Protein 2Q8O (pdb70)

InterPro domains:
  IPR006052 Tumour necrosis factor domain [PF00229] (76-165)
  IPR006052 Tumour necrosis factor domain [PS50049] (40-166)
  IPR008983 Tumour necrosis factor-like domain superfamily [G3DSA:2.60.120.40] (39-173)
  IPR008983 Tumour necrosis factor-like domain superfamily [SSF49842] (51-172)
  IPR042380 Tumor necrosis factor ligand superfamily member 18 [PTHR15267] (1-173)

Organism: Mus musculus (NCBI:txid10090)

Structure (mmCIF, N/CA/C/O backbone):
data_2Q8O
#
_entry.id   2Q8O
#
_cell.length_a   52.556
_cell.length_b   70.402
_cell.leng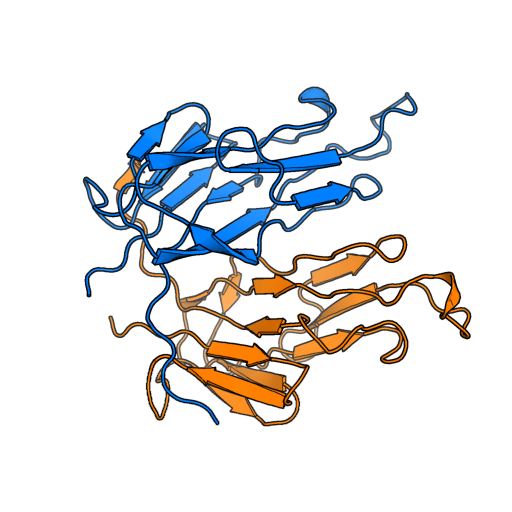th_c   71.647
_cell.angle_alpha   90.00
_cell.angle_beta   90.00
_cell.angle_gamma   90.00
#
_symmetry.space_group_name_H-M   'P 21 21 21'
#
loop_
_entity.id
_entity.type
_entity.pdbx_description
1 polymer 'GITR ligand'
2 water water
#
loop_
_atom_site.group_PDB
_atom_site.id
_atom_site.type_symbol
_atom_site.label_atom_id
_atom_site.label_alt_id
_atom_site.label_comp_id
_atom_site.label_asym_id
_atom_site.label_entity_id
_atom_site.label_seq_id
_atom_site.pdbx_PDB_ins_code
_atom_site.Cartn_x
_atom_site.Cartn_y
_atom_site.Cartn_z
_atom_site.occupancy
_atom_site.B_iso_or_equiv
_atom_site.auth_seq_id
_atom_site.auth_comp_id
_atom_site.auth_asym_id
_atom_site.auth_atom_id
_atom_site.pdbx_PDB_model_num
ATOM 1 N N . ILE A 1 12 ? 7.693 13.876 65.306 1.00 29.89 49 ILE A N 1
ATOM 2 C CA . ILE A 1 12 ? 7.090 12.820 64.425 1.00 29.42 49 ILE A CA 1
ATOM 3 C C . ILE A 1 12 ? 6.542 13.479 63.162 1.00 28.81 49 ILE A C 1
ATOM 4 O O . ILE A 1 12 ? 7.270 13.638 62.176 1.00 29.58 49 ILE A O 1
ATOM 6 N N . GLU A 1 13 ? 5.268 13.873 63.206 1.00 27.23 50 GLU A N 1
ATOM 7 C CA . GLU A 1 13 ? 4.697 14.718 62.169 1.00 25.30 50 GLU A CA 1
ATOM 8 C C . GLU A 1 13 ? 5.363 16.087 62.352 1.00 23.37 50 GLU A C 1
ATOM 9 O O . GLU A 1 13 ? 5.457 16.575 63.471 1.00 23.11 50 GLU A O 1
ATOM 11 N N . SER A 1 14 ? 5.841 16.687 61.272 1.00 21.81 51 SER A N 1
ATOM 12 C CA . SER A 1 14 ? 6.402 18.036 61.386 1.00 19.99 51 SER A CA 1
ATOM 13 C C . SER A 1 14 ? 5.249 18.995 61.663 1.00 17.62 51 SER A C 1
ATOM 14 O O . SER A 1 14 ? 4.074 18.666 61.425 1.00 17.42 51 SER A O 1
ATOM 17 N N . CYS A 1 15 ? 5.578 20.180 62.170 1.00 14.51 52 CYS A N 1
ATOM 18 C CA . CYS A 1 15 ? 4.561 21.173 62.439 1.00 13.19 52 CYS A CA 1
ATOM 19 C C . CYS A 1 15 ? 5.211 22.518 62.177 1.00 12.09 52 CYS A C 1
ATOM 20 O O . CYS A 1 15 ? 6.062 22.956 62.979 1.00 12.19 52 CYS A O 1
ATOM 23 N N A MET A 1 16 ? 4.846 23.157 61.056 0.50 12.19 53 MET A N 1
ATOM 24 N N B MET A 1 16 ? 4.854 23.151 61.058 0.50 11.52 53 MET A N 1
ATOM 25 C CA A MET A 1 16 ? 5.434 24.449 60.641 0.50 12.16 53 MET A CA 1
ATOM 26 C CA B MET A 1 16 ? 5.394 24.471 60.708 0.50 10.64 53 MET A CA 1
ATOM 27 C C A MET A 1 16 ? 4.370 25.302 59.955 0.50 11.71 53 MET A C 1
ATOM 28 C C B MET A 1 16 ? 4.303 25.286 60.038 0.50 11.03 53 MET A C 1
ATOM 29 O O A MET A 1 16 ? 3.596 24.776 59.150 0.50 11.45 53 MET A O 1
ATOM 30 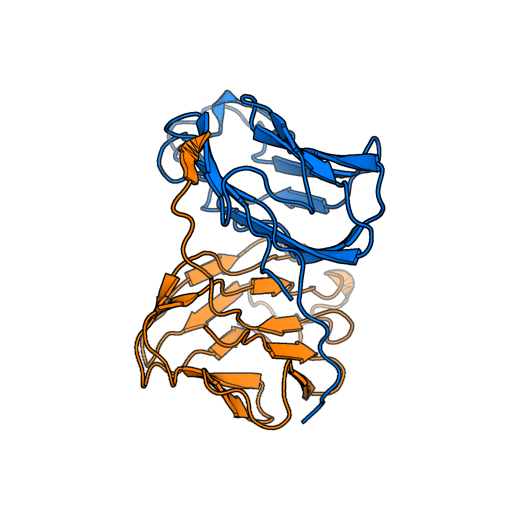O O B MET A 1 16 ? 3.456 24.727 59.332 0.50 10.66 53 MET A O 1
ATOM 39 N N . VAL A 1 17 ? 4.319 26.594 60.292 1.00 10.72 54 VAL A N 1
ATOM 40 C CA . VAL A 1 17 ? 3.342 27.516 59.708 1.00 10.49 54 VAL A CA 1
ATOM 41 C C . VAL A 1 17 ? 4.094 28.768 59.292 1.00 11.05 54 VAL A C 1
ATOM 42 O O . VAL A 1 17 ? 5.124 29.137 59.915 1.00 10.28 54 VAL A O 1
ATOM 46 N N . LYS A 1 18 ? 3.602 29.396 58.230 1.00 10.89 55 LYS A N 1
ATOM 47 C CA . LYS A 1 18 ? 4.221 30.581 57.644 1.00 11.52 55 LYS A CA 1
ATOM 48 C C . LYS A 1 18 ? 3.114 31.544 57.258 1.00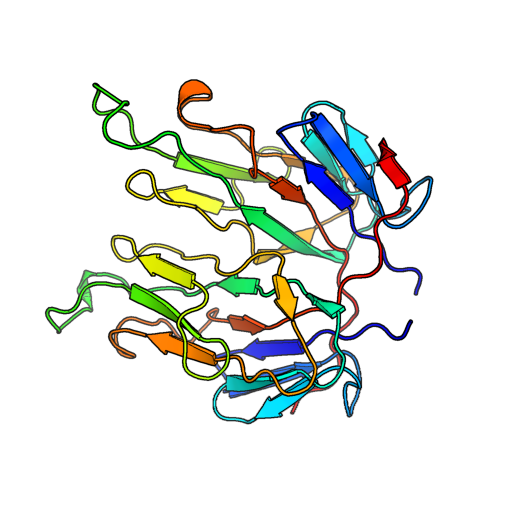 11.07 55 LYS A C 1
ATOM 49 O O . LYS A 1 18 ? 2.222 31.196 56.469 1.00 12.10 55 LYS A O 1
ATOM 55 N N . PHE A 1 19 ? 3.177 32.742 57.830 1.00 11.56 56 PHE A N 1
ATOM 56 C CA . PHE A 1 19 ? 2.222 33.792 57.531 1.00 11.58 56 PHE A CA 1
ATOM 57 C C . PHE A 1 19 ? 2.793 34.740 56.474 1.00 11.74 56 PHE A C 1
ATOM 58 O O . PHE A 1 19 ? 3.895 35.268 56.644 1.00 11.66 56 PHE A O 1
ATOM 66 N N . GLU A 1 20 ? 2.051 34.943 55.395 1.00 12.24 57 GLU A N 1
ATOM 67 C CA . GLU A 1 20 ? 2.446 35.885 54.333 1.00 13.28 57 GLU A CA 1
ATOM 68 C C . GLU A 1 20 ? 1.632 37.139 54.503 1.00 13.04 57 GLU A C 1
ATOM 69 O O . GLU A 1 20 ? 0.405 37.133 54.378 1.00 13.43 57 GLU A O 1
ATOM 75 N N . LEU A 1 21 ? 2.311 38.237 54.817 1.00 13.69 58 LEU A N 1
ATOM 76 C CA . LEU A 1 21 ? 1.585 39.494 55.056 1.00 14.83 58 LEU A CA 1
ATOM 77 C C . LEU A 1 21 ? 0.926 40.040 53.776 1.00 15.09 58 LEU A C 1
ATOM 78 O O . LEU A 1 21 ? -0.077 40.757 53.846 1.00 16.64 58 LEU A O 1
ATOM 83 N N . SER A 1 22 ? 1.461 39.688 52.616 1.00 15.21 59 SER A N 1
ATOM 84 C CA . SER A 1 22 ? 0.882 40.176 51.350 1.00 15.91 59 SER A CA 1
ATOM 85 C C . SER A 1 22 ? -0.573 39.735 51.168 1.00 15.98 59 SER A C 1
ATOM 86 O O . SER A 1 22 ? -1.393 40.478 50.592 1.00 15.78 59 SER A O 1
ATOM 89 N N . SER A 1 23 ? -0.867 38.527 51.640 1.00 15.06 60 SER A N 1
ATOM 90 C CA . SER A 1 23 ? -2.173 37.889 51.459 1.00 15.66 60 SER A CA 1
ATOM 91 C C . SER A 1 23 ? -2.927 37.727 52.777 1.00 15.34 60 SER A C 1
ATOM 92 O O . SER A 1 23 ? -4.141 37.439 52.791 1.00 13.99 60 SER A O 1
ATOM 95 N N . SER A 1 24 ? -2.215 37.906 53.891 1.00 15.48 61 SER A N 1
ATOM 96 C CA . SER A 1 24 ? -2.763 37.622 55.223 1.00 16.35 61 SER A CA 1
ATOM 97 C C . SER A 1 24 ? -3.220 36.169 55.325 1.00 16.63 61 SER A C 1
ATOM 98 O O . SER A 1 24 ? -4.206 35.864 55.998 1.00 17.68 61 SER A O 1
ATOM 101 N N . LYS A 1 25 ? -2.488 35.288 54.649 1.00 15.65 62 LYS A N 1
ATOM 102 C CA . LYS A 1 25 ? -2.731 33.841 54.718 1.00 15.36 62 LYS A CA 1
ATOM 103 C C . LYS A 1 25 ? -1.607 33.079 55.426 1.00 15.04 62 LYS A C 1
ATOM 104 O O . LYS A 1 25 ? -0.438 33.403 55.271 1.00 14.86 62 LYS A O 1
ATOM 110 N N . TRP A 1 26 ? -1.991 32.029 56.149 1.00 14.54 63 TRP A N 1
ATOM 111 C CA . TRP A 1 26 ? -1.040 31.057 56.703 1.00 14.08 63 TRP A CA 1
ATOM 112 C C . TRP A 1 26 ? -0.892 29.886 55.731 1.00 13.80 63 TRP A C 1
ATOM 113 O O . TRP A 1 26 ? -1.884 29.440 55.130 1.00 14.43 63 TRP A O 1
ATOM 124 N N . HIS A 1 27 ? 0.340 29.402 55.589 1.00 13.51 64 HIS A N 1
ATOM 125 C CA . HIS A 1 27 ? 0.647 28.198 54.838 1.00 14.30 64 HIS A CA 1
ATOM 126 C C . HIS A 1 27 ? 1.156 27.217 55.887 1.00 14.27 64 HIS A C 1
ATOM 127 O O . HIS A 1 27 ? 1.958 27.590 56.730 1.00 13.64 64 HIS A O 1
ATOM 134 N N . MET A 1 28 ? 0.661 25.989 55.847 1.00 13.80 65 MET A N 1
ATOM 135 C CA . MET A 1 28 ? 0.822 25.060 56.959 1.00 14.12 65 MET A CA 1
ATOM 136 C C . MET A 1 28 ? 1.168 23.647 56.492 1.00 13.56 65 MET A C 1
ATOM 137 O O . MET A 1 28 ? 0.798 23.223 55.382 1.00 12.55 65 MET A O 1
ATOM 142 N N . THR A 1 29 ? 1.843 22.914 57.368 1.00 12.16 66 THR A N 1
ATOM 143 C CA . THR A 1 29 ? 2.262 21.538 57.105 1.00 12.01 66 THR A CA 1
ATOM 144 C C . THR A 1 29 ? 1.116 20.539 56.991 1.00 13.10 66 THR A C 1
ATOM 145 O O . THR A 1 29 ? 1.231 19.502 56.296 1.00 13.40 66 THR A O 1
ATOM 149 N N . SER A 1 30 ? 0.014 20.848 57.665 1.00 12.76 67 SER A N 1
ATOM 150 C CA . SER A 1 30 ? -1.130 19.932 57.707 1.00 14.95 67 SER A CA 1
ATOM 151 C C . SER A 1 30 ? -2.426 20.723 57.794 1.00 15.48 67 SER A C 1
ATOM 152 O O . SER A 1 30 ? -2.404 21.919 58.095 1.00 14.70 67 SER A O 1
ATOM 155 N N . PRO A 1 31 ? -3.565 20.070 57.470 1.00 16.04 68 PRO A N 1
ATOM 156 C CA . PRO A 1 31 ? -4.834 20.752 57.499 1.00 17.16 68 PRO A CA 1
ATOM 157 C C . PRO A 1 31 ? -5.056 21.524 58.812 1.00 16.64 68 PRO A C 1
ATOM 158 O O . PRO A 1 31 ? -5.524 22.656 58.781 1.00 17.89 68 PRO A O 1
ATOM 162 N N . LYS A 1 32 ? -4.705 20.893 59.932 1.00 17.25 69 LYS A N 1
ATOM 163 C CA . LYS A 1 32 ? -4.967 21.410 61.274 1.00 17.91 69 LYS A CA 1
ATOM 164 C C . LYS A 1 32 ? -3.748 21.090 62.158 1.00 16.65 69 LYS A C 1
ATOM 165 O O . LYS A 1 32 ? -3.714 20.073 62.855 1.00 16.24 69 LYS A O 1
ATOM 171 N N . PRO A 1 33 ? -2.700 21.935 62.083 1.00 15.95 70 PRO A N 1
ATOM 172 C CA . PRO A 1 33 ? -1.465 21.635 62.822 1.00 15.37 70 PRO A CA 1
ATOM 173 C C . PRO A 1 33 ? -1.691 21.380 64.310 1.00 14.94 70 PRO A C 1
ATOM 174 O O . PRO A 1 33 ? -2.389 22.153 64.967 1.00 15.67 70 PRO A O 1
ATOM 178 N N . HIS A 1 34 ? -1.074 20.322 64.835 1.00 14.31 71 HIS A N 1
ATOM 179 C CA . HIS A 1 34 ? -1.265 19.961 66.237 1.00 14.48 71 HIS A CA 1
ATOM 180 C C . HIS A 1 34 ? -0.569 20.917 67.199 1.00 13.82 71 HIS A C 1
ATOM 181 O O . HIS A 1 34 ? -0.982 21.013 68.348 1.00 14.66 71 HIS A O 1
ATOM 188 N N . CYS A 1 35 ? 0.491 21.592 66.758 1.00 12.79 72 CYS A N 1
ATOM 189 C CA . CYS A 1 35 ? 1.316 22.362 67.690 1.00 13.46 72 CYS A CA 1
ATOM 190 C C . CYS A 1 35 ? 0.906 23.819 67.926 1.00 13.34 72 CYS A C 1
ATOM 191 O O . CYS A 1 35 ? 1.371 24.432 68.896 1.00 13.06 72 CYS A O 1
ATOM 194 N N A VAL A 1 36 ? 0.060 24.362 67.053 0.50 12.61 73 VAL A N 1
ATOM 195 N N B VAL A 1 36 ? 0.038 24.358 67.067 0.50 12.91 73 VAL A N 1
ATOM 196 C CA A VAL A 1 36 ? -0.348 25.774 67.130 0.50 12.44 73 VAL A CA 1
ATOM 197 C CA B VAL A 1 36 ? -0.279 25.795 67.082 0.50 13.11 73 VAL A CA 1
ATOM 198 C C A VAL A 1 36 ? -1.751 25.978 66.585 0.50 13.38 73 VAL A C 1
ATOM 199 C C B VAL A 1 36 ? -1.653 26.089 66.465 0.50 13.72 73 VAL A C 1
ATOM 200 O O A VAL A 1 36 ? -2.253 25.160 65.810 0.50 12.72 73 VAL A O 1
ATOM 201 O O B VAL A 1 36 ? -2.054 25.417 65.516 0.50 13.21 73 VAL A O 1
ATOM 208 N N . ASN A 1 37 ? -2.378 27.071 67.018 1.00 13.25 74 ASN A N 1
ATOM 209 C CA . ASN A 1 37 ? -3.543 27.625 66.337 1.00 15.11 74 ASN A CA 1
ATOM 210 C C . ASN A 1 37 ? -3.123 28.971 65.760 1.00 15.55 74 ASN A C 1
ATOM 211 O O . ASN A 1 37 ? -2.267 29.650 66.321 1.00 16.12 74 ASN A O 1
ATOM 216 N N . THR A 1 38 ? -3.701 29.350 64.628 1.00 16.96 75 THR A N 1
ATOM 217 C CA . THR A 1 38 ? -3.358 30.620 63.975 1.00 18.04 75 THR A CA 1
ATOM 218 C C . THR A 1 38 ? -4.583 31.531 63.827 1.00 18.82 75 THR A C 1
ATOM 219 O O . THR A 1 38 ? -5.724 31.049 63.818 1.00 19.53 75 THR A O 1
ATOM 223 N N . THR A 1 39 ? -4.327 32.830 63.728 1.00 18.01 76 THR A N 1
ATOM 224 C CA . THR A 1 39 ? -5.363 33.857 63.544 1.00 19.24 76 THR A CA 1
ATOM 225 C C . THR A 1 39 ? -5.088 34.611 62.235 1.00 18.98 76 THR A C 1
ATOM 226 O O . THR A 1 39 ? -3.928 34.766 61.839 1.00 18.58 76 THR A O 1
ATOM 230 N N . SER A 1 40 ? -6.139 35.125 61.587 1.00 19.10 77 SER A N 1
ATOM 231 C CA . SER A 1 40 ? -5.990 35.785 60.285 1.00 20.09 77 SER A CA 1
ATOM 232 C C . SER A 1 40 ? -5.214 37.089 60.381 1.00 19.38 77 SER A C 1
ATOM 233 O O . SER A 1 40 ? -4.780 37.633 59.359 1.00 21.04 77 SER A O 1
ATOM 236 N N . ASP A 1 41 ? -5.052 37.596 61.603 1.00 19.17 78 ASP A N 1
ATOM 237 C CA . ASP A 1 41 ? -4.255 38.793 61.860 1.00 19.82 78 ASP A CA 1
ATOM 238 C C . ASP A 1 41 ? -2.749 38.492 62.022 1.00 19.31 78 ASP A C 1
ATOM 239 O O . ASP A 1 41 ? -1.962 39.389 62.324 1.00 20.14 78 ASP A O 1
ATOM 244 N N . GLY A 1 42 ? -2.352 37.231 61.844 1.00 17.13 79 GLY A N 1
ATOM 245 C CA . GLY A 1 42 ? -0.941 36.877 61.865 1.00 16.05 79 GLY A CA 1
ATOM 246 C C . GLY A 1 42 ? -0.409 36.536 63.253 1.00 15.55 79 GLY A C 1
ATOM 247 O O . GLY A 1 42 ? 0.806 36.496 63.459 1.00 15.69 79 GLY A O 1
ATOM 248 N N . LYS A 1 43 ? -1.313 36.288 64.202 1.00 14.84 80 LYS A N 1
ATOM 249 C CA . LYS A 1 43 ? -0.930 35.833 65.543 1.00 14.03 80 LYS A CA 1
ATOM 250 C C . LYS A 1 43 ? -1.027 34.313 65.679 1.00 14.51 80 LYS A C 1
ATOM 251 O O . LYS A 1 43 ? -1.749 33.652 64.926 1.00 14.18 80 LYS A O 1
ATOM 257 N N . LEU A 1 44 ? -0.309 33.777 66.663 1.00 13.83 81 LEU A N 1
ATOM 258 C CA . LEU A 1 44 ? -0.271 32.331 66.936 1.00 14.11 81 LEU A CA 1
ATOM 259 C C . LEU A 1 44 ? -0.561 32.044 68.390 1.00 14.08 81 LEU A C 1
ATOM 260 O O . LEU A 1 44 ? -0.195 32.847 69.256 1.00 13.64 81 LEU A O 1
ATOM 265 N N . LYS A 1 45 ? -1.207 30.898 68.668 1.00 12.41 82 LYS A N 1
ATOM 266 C CA . LYS A 1 45 ? -1.240 30.361 70.018 1.00 12.51 82 LYS A CA 1
ATOM 267 C C . LYS A 1 45 ? -0.591 28.996 70.052 1.00 12.03 82 LYS A C 1
ATOM 268 O O . LYS A 1 45 ? -0.952 28.105 69.274 1.00 10.82 82 LYS A O 1
ATOM 274 N N . ILE A 1 46 ? 0.351 28.826 70.969 1.00 11.53 83 ILE A N 1
ATOM 275 C CA . ILE A 1 46 ? 1.092 27.566 71.067 1.00 11.15 83 ILE A CA 1
ATOM 276 C C . ILE A 1 46 ? 0.195 26.563 71.787 1.00 11.41 83 ILE A C 1
ATOM 277 O O . ILE A 1 46 ? -0.349 26.859 72.859 1.00 11.37 83 ILE A O 1
ATOM 282 N N . LEU A 1 47 ? 0.052 25.403 71.175 1.00 10.85 84 LEU A N 1
ATOM 283 C CA . LEU A 1 47 ? -0.696 24.293 71.775 1.00 11.16 84 LEU A CA 1
ATOM 284 C C . LEU A 1 47 ? 0.231 23.251 72.380 1.00 11.11 84 LEU A C 1
ATOM 285 O O . LEU A 1 47 ? -0.137 22.584 73.333 1.00 10.18 84 LEU A O 1
ATOM 290 N N . GLN A 1 48 ? 1.426 23.089 71.803 1.00 12.23 85 GLN A N 1
ATOM 291 C CA . GLN A 1 48 ? 2.370 22.063 72.293 1.00 12.54 85 GLN A CA 1
ATOM 292 C C . GLN A 1 48 ? 3.610 22.690 72.935 1.00 12.22 85 GLN A C 1
ATOM 293 O O . GLN A 1 48 ? 4.350 23.465 72.296 1.00 11.66 85 GLN A O 1
ATOM 299 N N . SER A 1 49 ? 3.849 22.374 74.212 1.00 12.50 86 SER A N 1
ATOM 300 C CA . SER A 1 49 ? 5.079 22.878 74.838 1.00 12.16 86 SER A CA 1
ATOM 301 C C . SER A 1 49 ? 6.271 22.247 74.127 1.00 12.67 86 SER A C 1
ATOM 302 O O . SER A 1 49 ? 6.265 21.044 73.805 1.00 12.96 86 SER A O 1
ATOM 305 N N . GLY A 1 50 ? 7.289 23.053 73.871 1.00 12.14 87 GLY A N 1
ATOM 306 C CA . GLY A 1 50 ? 8.499 22.525 73.242 1.00 12.85 87 GLY A CA 1
ATOM 307 C C . GLY A 1 50 ? 9.432 23.632 72.813 1.00 13.22 87 GLY A C 1
ATOM 308 O O . GLY A 1 50 ? 9.247 24.782 73.166 1.00 13.56 87 GLY A O 1
ATOM 309 N N . THR A 1 51 ? 10.435 23.240 72.043 1.00 12.59 88 THR A N 1
ATOM 310 C CA . THR A 1 51 ? 11.427 24.160 71.536 1.00 11.84 88 THR A CA 1
ATOM 311 C C . THR A 1 51 ? 11.002 24.550 70.115 1.00 10.95 88 THR A C 1
ATOM 312 O O . THR A 1 51 ? 10.782 23.677 69.261 1.00 11.04 88 THR A O 1
ATOM 316 N N . TYR A 1 52 ? 10.854 25.853 69.899 1.00 10.80 89 TYR A N 1
ATOM 317 C CA . TYR A 1 52 ? 10.425 26.399 68.612 1.00 10.20 89 TYR A CA 1
ATOM 318 C C . TYR A 1 52 ? 11.464 27.274 67.970 1.00 11.60 89 TYR A C 1
ATOM 319 O O . TYR A 1 52 ? 12.197 27.978 68.655 1.00 12.45 89 TYR A O 1
ATOM 328 N N . LEU A 1 53 ? 11.472 27.278 66.640 1.00 11.02 90 LEU A N 1
ATOM 329 C CA . LEU A 1 53 ? 12.222 28.266 65.898 1.00 11.13 90 LEU A CA 1
ATOM 330 C C . LEU A 1 53 ? 11.198 29.264 65.355 1.00 11.52 90 LEU A C 1
ATOM 331 O O . LEU A 1 53 ? 10.340 28.893 64.545 1.00 11.70 90 LEU A O 1
ATOM 336 N N . ILE A 1 54 ? 11.261 30.491 65.861 1.00 11.28 91 ILE A N 1
ATOM 337 C CA . ILE A 1 54 ? 10.460 31.604 65.338 1.00 11.77 91 ILE A CA 1
ATOM 338 C C . ILE A 1 54 ? 11.303 32.248 64.254 1.00 11.96 91 ILE A C 1
ATOM 339 O O . ILE A 1 54 ? 12.530 32.409 64.421 1.00 12.97 91 ILE A O 1
ATOM 344 N N . TYR A 1 55 ? 10.681 32.562 63.118 1.00 11.34 92 TYR A N 1
ATOM 345 C CA . TYR A 1 55 ? 11.453 33.085 61.989 1.00 10.99 92 TYR A CA 1
ATOM 346 C C . TYR A 1 55 ? 10.629 34.096 61.202 1.00 10.85 92 TYR A C 1
ATOM 347 O O . TYR A 1 55 ? 9.430 34.270 61.450 1.00 10.21 92 TYR A O 1
ATOM 356 N N . GLY A 1 56 ? 11.286 34.750 60.263 1.00 10.52 93 GLY A N 1
ATOM 357 C CA . GLY A 1 56 ? 10.607 35.638 59.328 1.00 10.00 93 GLY A CA 1
ATOM 358 C C . GLY A 1 56 ? 11.520 36.716 58.817 1.00 10.81 93 GLY A C 1
ATOM 359 O O . GLY A 1 56 ? 12.685 36.832 59.250 1.00 11.26 93 GLY A O 1
ATOM 360 N N . GLN A 1 57 ? 10.968 37.502 57.897 1.00 10.20 94 GLN A N 1
ATOM 361 C CA . GLN A 1 57 ? 11.641 38.699 57.404 1.00 11.08 94 GLN A CA 1
ATOM 362 C C . GLN A 1 57 ? 10.607 39.787 57.326 1.00 11.14 94 GLN A C 1
ATOM 363 O O . GLN A 1 57 ? 9.527 39.587 56.754 1.00 11.31 94 GLN A O 1
ATOM 369 N N . VAL A 1 58 ? 10.948 40.930 57.924 1.00 11.41 95 VAL A N 1
ATOM 370 C CA . VAL A 1 58 ? 10.115 42.133 57.883 1.00 11.24 95 VAL A CA 1
ATOM 371 C C . VAL A 1 58 ? 10.770 43.128 56.935 1.00 11.85 95 VAL A C 1
ATOM 372 O O . VAL A 1 58 ? 11.935 43.510 57.094 1.00 12.30 95 VAL A O 1
ATOM 376 N N . ILE A 1 59 ? 10.025 43.477 55.902 1.00 11.14 96 ILE A N 1
ATOM 377 C CA . ILE A 1 59 ? 10.545 44.345 54.864 1.00 12.00 96 ILE A CA 1
ATOM 378 C C . ILE A 1 59 ? 10.046 45.750 55.113 1.00 12.47 96 ILE A C 1
ATOM 379 O O . ILE A 1 59 ? 8.847 46.008 55.040 1.00 12.77 96 ILE A O 1
ATOM 384 N N . PRO A 1 60 ? 10.965 46.679 55.387 1.00 12.94 97 PRO A N 1
ATOM 385 C CA . PRO A 1 60 ? 10.525 48.050 55.581 1.00 13.10 97 PRO A CA 1
ATOM 386 C C . PRO A 1 60 ? 10.330 48.825 54.263 1.00 12.75 97 PRO A C 1
ATOM 387 O O . PRO A 1 60 ? 10.938 48.511 53.208 1.00 12.02 97 PRO A O 1
ATOM 391 N N . VAL A 1 61 ? 9.474 49.835 54.331 1.00 13.03 98 VAL A N 1
ATOM 392 C CA . VAL A 1 61 ? 9.403 50.840 53.266 1.00 14.44 98 VAL A CA 1
ATOM 393 C C . VAL A 1 61 ? 10.774 51.515 53.192 1.00 15.28 98 VAL A C 1
ATOM 394 O O . VAL A 1 61 ? 11.422 51.701 54.221 1.00 14.52 98 VAL A O 1
ATOM 398 N N A ASP A 1 62 ? 11.191 51.884 51.979 0.50 16.52 99 ASP A N 1
ATOM 399 N N B ASP A 1 62 ? 11.204 51.845 51.981 0.50 16.34 99 ASP A N 1
ATOM 400 C CA A ASP A 1 62 ? 12.459 52.609 51.729 0.50 18.21 99 ASP A CA 1
ATOM 401 C CA B ASP A 1 62 ? 12.485 52.518 51.773 0.50 17.88 99 ASP A CA 1
ATOM 402 C C A ASP A 1 62 ? 12.648 53.836 52.634 0.50 18.77 99 ASP A C 1
ATOM 403 C C B ASP A 1 62 ? 12.507 53.853 52.516 0.50 18.30 99 ASP A C 1
ATOM 404 O O A ASP A 1 62 ? 11.738 54.646 52.801 0.50 18.41 99 ASP A O 1
ATOM 405 O O B ASP A 1 62 ? 11.628 54.694 52.330 0.50 17.75 99 ASP A O 1
ATOM 414 N N A LYS A 1 63 ? 13.846 53.977 53.194 0.50 19.88 100 LYS A N 1
ATOM 415 N N B LYS A 1 63 ? 13.520 54.033 53.357 0.50 19.36 100 LYS A N 1
ATOM 416 C CA A LYS A 1 63 ? 14.192 55.099 54.068 0.50 21.13 100 LYS A CA 1
ATOM 417 C CA B LYS A 1 63 ? 13.642 55.214 54.207 0.50 20.49 100 LYS A CA 1
ATOM 418 C C A LYS A 1 63 ? 13.749 56.440 53.467 0.50 21.34 100 LYS A C 1
ATOM 419 C C B LYS A 1 63 ? 13.540 56.534 53.432 0.50 20.91 100 LYS A C 1
ATOM 420 O O A LYS A 1 63 ? 13.218 57.318 54.155 0.50 21.97 100 LYS A O 1
ATOM 421 O O B LYS A 1 63 ? 13.043 57.528 53.981 0.50 21.23 100 LYS A O 1
ATOM 432 N N . LYS A 1 64 ? 13.977 56.571 52.168 1.00 21.73 101 LYS A N 1
ATOM 433 C CA . LYS A 1 64 ? 13.749 57.812 51.401 1.00 22.29 101 LYS A CA 1
ATOM 434 C C . LYS A 1 64 ? 12.273 58.270 51.413 1.00 22.75 101 LYS A C 1
ATOM 435 O O . LYS A 1 64 ? 11.986 59.440 51.157 1.00 22.46 101 LYS A O 1
ATOM 441 N N . TYR A 1 65 ? 11.350 57.357 51.744 1.00 22.64 102 TYR A N 1
ATOM 442 C CA . TYR A 1 65 ? 9.919 57.691 51.841 1.00 23.87 102 TYR A CA 1
ATOM 443 C C . TYR A 1 65 ? 9.432 57.971 53.266 1.00 24.96 102 TYR A C 1
ATOM 444 O O . TYR A 1 65 ? 8.256 58.293 53.479 1.00 25.94 102 TYR A O 1
ATOM 453 N N . ILE A 1 66 ? 10.321 57.813 54.234 1.00 26.88 103 ILE A N 1
ATOM 454 C CA . ILE A 1 66 ? 9.995 58.076 55.626 1.00 28.14 103 ILE A CA 1
ATOM 455 C C . ILE A 1 66 ? 10.600 59.421 56.007 1.00 28.83 103 ILE A C 1
ATOM 456 O O . ILE A 1 66 ? 11.810 59.570 56.155 1.00 29.38 103 ILE A O 1
ATOM 461 N N . LYS A 1 67 ? 9.731 60.416 56.134 1.00 29.51 104 LYS A N 1
ATOM 462 C CA . LYS A 1 67 ? 10.153 61.799 56.289 1.00 30.07 104 LYS A CA 1
ATOM 463 C C . LYS A 1 67 ? 10.131 62.316 57.728 1.00 30.12 104 LYS A C 1
ATOM 464 O O . LYS A 1 67 ? 10.120 63.520 57.963 1.00 31.18 104 LYS A O 1
ATOM 470 N N . ASP A 1 68 ? 10.137 61.402 58.688 1.00 29.48 105 ASP A N 1
ATOM 471 C CA . ASP A 1 68 ? 10.236 61.765 60.085 1.00 28.84 105 ASP A CA 1
ATOM 472 C C . ASP A 1 68 ? 11.311 60.914 60.755 1.00 28.22 105 ASP A C 1
ATOM 473 O O . ASP A 1 68 ? 11.948 60.071 60.111 1.00 28.30 105 ASP A O 1
ATOM 478 N N . ASN A 1 69 ? 11.517 61.157 62.037 1.00 27.20 106 ASN A N 1
ATOM 479 C CA . ASN A 1 69 ? 12.560 60.491 62.797 1.00 26.38 106 ASN A CA 1
ATOM 480 C C . ASN A 1 69 ? 12.078 59.280 63.578 1.00 24.47 106 ASN A C 1
ATOM 481 O O . ASN A 1 69 ? 12.762 58.844 64.506 1.00 24.30 106 ASN A O 1
ATOM 486 N N . ALA A 1 70 ? 10.915 58.732 63.222 1.00 21.79 107 ALA A N 1
ATOM 487 C CA . ALA A 1 70 ? 10.413 57.567 63.952 1.00 19.17 107 ALA A CA 1
ATOM 488 C C . ALA A 1 70 ? 11.243 56.337 63.546 1.00 17.54 107 ALA A C 1
ATOM 489 O O . ALA A 1 70 ? 11.397 56.068 62.337 1.00 17.02 107 ALA A O 1
ATOM 491 N N . PRO A 1 71 ? 11.789 55.605 64.542 1.00 16.56 108 PRO A N 1
ATOM 492 C CA . PRO A 1 71 ? 12.629 54.459 64.214 1.00 15.58 108 PRO A CA 1
ATOM 493 C C . PRO A 1 71 ? 11.853 53.244 63.719 1.00 14.51 108 PRO A C 1
ATOM 494 O O . PRO A 1 71 ? 10.694 53.034 64.075 1.00 13.25 108 PRO A O 1
ATOM 498 N N . PHE A 1 72 ? 12.545 52.420 62.943 1.00 13.95 109 PHE A N 1
ATOM 499 C CA . PHE A 1 72 ? 12.005 51.156 62.479 1.00 12.92 109 PHE A CA 1
ATOM 500 C C . PHE A 1 72 ? 12.304 50.082 63.527 1.00 12.95 109 PHE A C 1
ATOM 501 O O . PHE A 1 72 ? 13.449 49.626 63.640 1.00 14.08 109 PHE A O 1
ATOM 509 N N . VAL A 1 73 ? 11.275 49.672 64.262 1.00 12.03 110 VAL A N 1
ATOM 510 C CA . VAL A 1 73 ? 11.432 48.717 65.374 1.00 12.78 110 VAL A CA 1
ATOM 511 C C . VAL A 1 73 ? 10.410 47.592 65.273 1.00 12.30 110 VAL A C 1
ATOM 512 O O . VAL A 1 73 ? 9.235 47.836 65.014 1.00 11.06 110 VAL A O 1
ATOM 516 N N . VAL A 1 74 ? 10.854 46.355 65.508 1.00 11.38 111 VAL A N 1
ATOM 517 C CA . VAL A 1 74 ? 9.942 45.203 65.543 1.00 12.59 111 VAL A CA 1
ATOM 518 C C . VAL A 1 74 ? 10.164 44.488 66.859 1.00 12.83 111 VAL A C 1
ATOM 519 O O . VAL A 1 74 ? 11.321 44.260 67.243 1.00 12.94 111 VAL A O 1
ATOM 523 N N . GLN A 1 75 ? 9.072 44.135 67.528 1.00 12.20 112 GLN A N 1
ATOM 524 C CA . GLN A 1 75 ? 9.142 43.313 68.736 1.00 11.79 112 GLN A CA 1
ATOM 525 C C . GLN A 1 75 ? 8.330 42.038 68.558 1.00 12.83 112 GLN A C 1
ATOM 526 O O . GLN A 1 75 ? 7.246 42.060 67.995 1.00 13.18 112 GLN A O 1
ATOM 532 N N . ILE A 1 76 ? 8.871 40.929 69.057 1.00 11.62 113 ILE A N 1
ATOM 533 C CA . ILE A 1 76 ? 8.133 39.683 69.125 1.00 11.71 113 ILE A CA 1
ATOM 534 C C . ILE A 1 76 ? 7.749 39.506 70.588 1.00 11.05 113 ILE A C 1
ATOM 535 O O . ILE A 1 76 ? 8.594 39.660 71.492 1.00 10.59 113 ILE A O 1
ATOM 540 N N . TYR A 1 77 ? 6.473 39.218 70.814 1.00 11.22 114 TYR A N 1
ATOM 541 C CA . TYR A 1 77 ? 5.944 39.005 72.171 1.00 11.31 114 TYR A CA 1
ATOM 542 C C . TYR A 1 77 ? 5.580 37.542 72.407 1.00 11.93 114 TYR A C 1
ATOM 543 O O . TYR A 1 77 ? 5.153 36.855 71.478 1.00 11.43 114 TYR A O 1
ATOM 552 N N . LYS A 1 78 ? 5.732 37.096 73.664 1.00 11.63 115 LYS A N 1
ATOM 553 C CA . LYS A 1 78 ? 5.215 35.816 74.142 1.00 12.45 115 LYS A CA 1
ATOM 554 C C . LYS A 1 78 ? 4.277 36.213 75.273 1.00 12.73 115 LYS A C 1
ATOM 555 O O . LYS A 1 78 ? 4.731 36.767 76.285 1.00 11.94 115 LYS A O 1
ATOM 561 N N . LYS A 1 79 ? 2.978 36.009 75.072 1.00 12.78 116 LYS A N 1
ATOM 562 C CA . LYS A 1 79 ? 1.955 36.591 75.956 1.00 14.43 116 LYS A CA 1
ATOM 563 C C . LYS A 1 79 ? 2.222 38.095 76.133 1.00 13.79 116 LYS A C 1
ATOM 564 O O . LYS A 1 79 ? 2.262 38.837 75.155 1.00 15.09 116 LYS A O 1
ATOM 570 N N . ASN A 1 80 ? 2.421 38.549 77.359 1.00 14.58 117 ASN A N 1
ATOM 571 C CA . ASN A 1 80 ? 2.678 39.979 77.610 1.00 15.14 117 ASN A CA 1
ATOM 572 C C . ASN A 1 80 ? 4.163 40.302 77.810 1.00 15.56 117 ASN A C 1
ATOM 573 O O . ASN A 1 80 ? 4.513 41.395 78.301 1.00 16.05 117 ASN A O 1
ATOM 578 N N . ASP A 1 81 ? 5.023 39.349 77.471 1.00 14.96 118 ASP A N 1
ATOM 579 C CA . ASP A 1 81 ? 6.469 39.491 77.650 1.00 15.99 118 ASP A CA 1
ATOM 580 C C . ASP A 1 81 ? 7.175 39.753 76.326 1.00 15.63 118 ASP A C 1
ATOM 581 O O . ASP A 1 81 ? 6.925 39.049 75.360 1.00 15.13 118 ASP A O 1
ATOM 586 N N . VAL A 1 82 ? 8.071 40.743 76.283 1.00 15.39 119 VAL A N 1
ATOM 587 C CA . VAL A 1 82 ? 8.867 40.945 75.058 1.00 15.03 119 VAL A CA 1
ATOM 588 C C . VAL A 1 82 ? 9.925 39.842 74.934 1.00 15.19 119 VAL A C 1
ATOM 589 O O . VAL A 1 82 ? 10.752 39.663 75.846 1.00 16.95 119 VAL A O 1
ATOM 593 N N A LEU A 1 83 ? 9.893 39.121 73.817 0.50 14.22 120 LEU A N 1
ATOM 594 N N B LEU A 1 83 ? 9.886 39.070 73.844 0.50 13.93 120 LEU A N 1
ATOM 595 C CA A LEU A 1 83 ? 10.856 38.064 73.540 0.50 14.20 120 LEU A CA 1
ATOM 596 C CA B LEU A 1 83 ? 10.943 38.077 73.593 0.50 13.70 120 LEU A CA 1
ATOM 597 C C A LEU A 1 83 ? 12.121 38.599 72.864 0.50 13.91 120 LEU A C 1
ATOM 598 C C B LEU A 1 83 ? 12.169 38.692 72.957 0.50 13.62 120 LEU A C 1
ATOM 599 O O A LEU A 1 83 ? 13.228 38.090 73.072 0.50 13.51 120 LEU A O 1
ATOM 600 O O B LEU A 1 83 ? 13.305 38.321 73.277 0.50 13.29 120 LEU A O 1
ATOM 609 N N . GLN A 1 84 ? 11.959 39.609 72.018 1.00 20.00 121 GLN A N 1
ATOM 610 C CA . GLN A 1 84 ? 13.070 40.288 71.364 1.00 20.00 121 GLN A CA 1
ATOM 611 C C . GLN A 1 84 ? 12.631 41.623 70.774 1.00 20.00 121 GLN A C 1
ATOM 612 O O . GLN A 1 84 ? 11.448 41.777 70.430 1.00 10.85 121 GLN A O 1
ATOM 618 N N . THR A 1 85 ? 13.573 42.545 70.757 1.00 12.89 122 THR A N 1
ATOM 619 C CA . THR A 1 85 ? 13.376 43.853 70.199 1.00 12.90 122 THR A CA 1
ATOM 620 C C . THR A 1 85 ? 14.474 44.054 69.160 1.00 12.97 122 THR A C 1
ATOM 621 O O . THR A 1 85 ? 15.663 43.899 69.470 1.00 13.55 122 THR A O 1
ATOM 625 N N . LEU A 1 86 ? 14.072 44.433 67.949 1.00 12.82 123 LEU A N 1
ATOM 626 C CA . LEU A 1 86 ? 14.993 44.562 66.820 1.00 12.53 123 LEU A CA 1
ATOM 627 C C . LEU A 1 86 ? 14.812 45.917 66.193 1.00 13.86 123 LEU A C 1
ATOM 628 O O . LEU A 1 86 ? 13.679 46.412 66.073 1.00 12.31 123 LEU A O 1
ATOM 633 N N . MET A 1 87 ? 15.915 46.501 65.767 1.00 13.72 124 MET A N 1
ATOM 634 C CA . MET A 1 87 ? 15.834 47.751 65.022 1.00 17.72 124 MET A CA 1
ATOM 635 C C . MET A 1 87 ? 17.000 47.884 64.091 1.00 15.95 124 MET A C 1
ATOM 636 O O . MET A 1 87 ? 18.108 47.409 64.383 1.00 15.14 124 MET A O 1
ATOM 641 N N . ASN A 1 88 ? 16.733 48.502 62.945 1.00 14.65 125 ASN A N 1
ATOM 642 C CA . ASN A 1 88 ? 17.810 48.831 62.014 1.00 13.95 125 ASN A CA 1
ATOM 643 C C . ASN A 1 88 ? 17.392 50.059 61.206 1.00 13.90 125 ASN A C 1
ATOM 644 O O . ASN A 1 88 ? 16.306 50.597 61.421 1.00 12.93 125 ASN A O 1
ATOM 649 N N . ASP A 1 89 ? 18.247 50.509 60.289 1.00 13.30 126 ASP A N 1
ATOM 650 C CA . ASP A 1 89 ? 17.955 51.707 59.551 1.00 13.97 126 ASP A CA 1
ATOM 651 C C . ASP A 1 89 ? 17.122 51.419 58.305 1.00 13.26 126 ASP A C 1
ATOM 652 O O . ASP A 1 89 ? 17.555 51.696 57.173 1.00 12.72 126 ASP A O 1
ATOM 657 N N . PHE A 1 90 ? 15.924 50.865 58.523 1.00 12.78 127 PHE A N 1
ATOM 658 C CA . PHE A 1 90 ? 15.001 50.602 57.424 1.00 13.03 127 PHE A CA 1
ATOM 659 C C . PHE A 1 90 ? 15.653 49.699 56.356 1.00 13.08 127 PHE A C 1
ATOM 660 O O . PHE A 1 90 ? 15.616 50.010 55.159 1.00 14.16 127 PHE A O 1
ATOM 668 N N . GLN A 1 91 ? 16.233 48.589 56.811 1.00 12.98 128 GLN A N 1
ATOM 669 C CA . GLN A 1 91 ? 16.715 47.526 55.931 1.00 14.55 128 GLN A CA 1
ATOM 670 C C . GLN A 1 91 ? 15.949 46.238 56.199 1.00 13.65 128 GLN A C 1
ATOM 671 O O . GLN A 1 91 ? 15.385 46.057 57.275 1.00 12.45 128 GLN A O 1
ATOM 677 N N . ILE A 1 92 ? 15.951 45.325 55.230 1.00 13.41 129 ILE A N 1
ATOM 678 C CA . ILE A 1 92 ? 15.338 43.990 55.449 1.00 13.34 129 ILE A CA 1
ATOM 679 C C . ILE A 1 92 ? 15.772 43.403 56.795 1.00 13.27 129 ILE A C 1
ATOM 680 O O . ILE A 1 92 ? 16.951 43.393 57.121 1.00 12.30 129 ILE A O 1
ATOM 685 N N A LEU A 1 93 ? 14.800 42.889 57.546 0.50 12.57 130 LEU A N 1
ATOM 686 N N B LEU A 1 93 ? 14.794 42.937 57.566 0.50 12.29 130 LEU A N 1
ATOM 687 C CA A LEU A 1 93 ? 14.997 42.577 58.958 0.50 12.38 130 LEU A CA 1
ATOM 688 C CA B LEU A 1 93 ? 15.037 42.544 58.947 0.50 11.74 130 LEU A CA 1
ATOM 689 C C A LEU A 1 93 ? 14.612 41.118 59.272 0.50 11.82 130 LEU A C 1
ATOM 690 C C B LEU A 1 93 ? 14.616 41.105 59.203 0.50 11.56 130 LEU A C 1
ATOM 691 O O A LEU A 1 93 ? 13.439 40.827 59.496 0.50 12.10 130 LEU A O 1
ATOM 692 O O B LEU A 1 93 ? 13.425 40.815 59.310 0.50 11.93 130 LEU A O 1
ATOM 701 N N . PRO A 1 94 ? 15.595 40.188 59.253 1.00 11.81 131 PRO A N 1
ATOM 702 C CA . PRO A 1 94 ? 15.319 38.825 59.695 1.00 10.97 131 PRO A CA 1
ATOM 703 C C . PRO A 1 94 ? 14.964 38.867 61.192 1.00 11.05 131 PRO A C 1
ATOM 704 O O . PRO A 1 94 ? 15.503 39.714 61.916 1.00 11.00 131 PRO A O 1
ATOM 708 N N . ILE A 1 95 ? 14.053 38.007 61.623 1.00 10.36 132 ILE A N 1
ATOM 709 C CA . ILE A 1 95 ? 13.601 38.022 63.014 1.00 11.09 132 ILE A CA 1
ATOM 710 C C . ILE A 1 95 ? 13.688 36.639 63.628 1.00 11.59 132 ILE A C 1
ATOM 711 O O . ILE A 1 95 ? 13.819 35.659 62.893 1.00 11.01 132 ILE A O 1
ATOM 716 N N . GLY A 1 96 ? 13.571 36.573 64.960 1.00 10.79 133 GLY A N 1
ATOM 717 C CA . GLY A 1 96 ? 13.324 35.294 65.641 1.00 11.78 133 GLY A CA 1
ATOM 718 C C . GLY A 1 96 ? 14.575 34.596 66.173 1.00 11.07 133 GLY A C 1
ATOM 719 O O . GLY A 1 96 ? 15.575 35.241 66.562 1.00 12.54 133 GLY A O 1
ATOM 720 N N . GLY A 1 97 ? 14.507 33.274 66.224 1.00 10.29 134 GLY A N 1
ATOM 721 C CA . GLY A 1 97 ? 15.505 32.481 66.962 1.00 10.10 134 GLY A CA 1
ATOM 722 C C . GLY A 1 97 ? 14.837 31.294 67.649 1.00 10.74 134 GLY A C 1
ATOM 723 O O . GLY A 1 97 ? 13.633 31.070 67.477 1.00 11.52 134 GLY A O 1
ATOM 724 N N . VAL A 1 98 ? 15.641 30.535 68.397 1.00 10.25 135 VAL A N 1
ATOM 725 C CA . VAL A 1 98 ? 15.191 29.343 69.115 1.00 10.59 135 VAL A CA 1
ATOM 726 C C . VAL A 1 98 ? 14.678 29.772 70.475 1.00 10.97 135 VAL A C 1
ATOM 727 O O . VAL A 1 98 ? 15.402 30.429 71.253 1.00 11.83 135 VAL A O 1
ATOM 731 N N . TYR A 1 99 ? 13.444 29.374 70.776 1.00 11.66 136 TYR A N 1
ATOM 732 C CA . TYR A 1 99 ? 12.818 29.687 72.062 1.00 12.05 136 TYR A CA 1
ATOM 733 C C . TYR A 1 99 ? 12.064 28.493 72.624 1.00 12.49 136 TYR A C 1
ATOM 734 O O . TYR A 1 99 ? 11.427 27.757 71.903 1.00 12.45 136 TYR A O 1
ATOM 743 N N . GLU A 1 100 ? 12.161 28.347 73.936 1.00 12.47 137 GLU A N 1
ATOM 744 C CA . GLU A 1 100 ? 11.350 27.364 74.666 1.00 14.35 137 GLU A CA 1
ATOM 745 C C . GLU A 1 100 ? 9.988 27.987 74.927 1.00 14.07 137 GLU A C 1
ATOM 746 O O . GLU A 1 100 ? 9.896 29.033 75.594 1.00 14.87 137 GLU A O 1
ATOM 752 N N . LEU A 1 101 ? 8.934 27.372 74.389 1.00 13.12 138 LEU A N 1
ATOM 753 C CA . LEU A 1 101 ? 7.571 27.902 74.564 1.00 13.11 138 LEU A CA 1
ATOM 754 C C . LEU A 1 101 ? 6.691 26.857 75.258 1.00 13.14 138 LEU A C 1
ATOM 755 O O . LEU A 1 101 ? 7.023 25.672 75.273 1.00 12.81 138 LEU A O 1
ATOM 760 N N . HIS A 1 102 ? 5.584 27.311 75.826 1.00 12.98 139 HIS A N 1
ATOM 761 C CA . HIS A 1 102 ? 4.709 26.417 76.575 1.00 14.05 139 HIS A CA 1
ATOM 762 C C . HIS A 1 102 ? 3.289 26.463 76.027 1.00 13.12 139 HIS A C 1
ATOM 763 O O . HIS A 1 102 ? 2.857 27.487 75.477 1.00 12.30 139 HIS A O 1
ATOM 770 N N . ALA A 1 103 ? 2.579 25.343 76.145 1.00 12.43 140 ALA A N 1
ATOM 771 C CA . ALA A 1 103 ? 1.171 25.287 75.779 1.00 12.47 140 ALA A CA 1
ATOM 772 C C . ALA A 1 103 ? 0.480 26.507 76.379 1.00 12.25 140 ALA A C 1
ATOM 773 O O . ALA A 1 103 ? 0.683 26.814 77.561 1.00 12.16 140 ALA A O 1
ATOM 775 N N . GLY A 1 104 ? -0.303 27.206 75.568 1.00 12.68 141 GLY A N 1
ATOM 776 C CA . GLY A 1 104 ? -1.066 28.359 76.058 1.00 13.90 141 GLY A CA 1
ATOM 777 C C . GLY A 1 104 ? -0.424 29.681 75.641 1.00 14.65 141 GLY A C 1
ATOM 778 O O . GLY A 1 104 ? -1.104 30.707 75.586 1.00 15.32 141 GLY A O 1
ATOM 779 N N . ASP A 1 105 ? 0.875 29.679 75.359 1.00 14.81 142 ASP A N 1
ATOM 780 C CA . ASP A 1 105 ? 1.556 30.923 74.957 1.00 15.43 142 ASP A CA 1
ATOM 781 C C . ASP A 1 105 ? 1.042 31.565 73.657 1.00 16.64 142 ASP A C 1
ATOM 782 O O . ASP A 1 105 ? 0.984 30.930 72.613 1.00 18.19 142 ASP A O 1
ATOM 787 N N . ASN A 1 106 ? 0.705 32.849 73.711 1.00 16.91 143 ASN A N 1
ATOM 788 C CA . ASN A 1 106 ? 0.378 33.589 72.479 1.00 17.38 143 ASN A CA 1
ATOM 789 C C . ASN A 1 106 ? 1.666 34.200 71.936 1.00 16.27 143 ASN A C 1
ATOM 790 O O . ASN A 1 106 ? 2.441 34.753 72.711 1.00 17.71 143 ASN A O 1
ATOM 795 N N . ILE A 1 107 ? 1.911 34.088 70.628 1.00 13.96 144 ILE A N 1
ATOM 796 C CA . ILE A 1 107 ? 3.079 34.726 69.972 1.00 12.95 144 ILE A CA 1
ATOM 797 C C . ILE A 1 107 ? 2.590 35.706 68.897 1.00 12.36 144 ILE A C 1
ATOM 798 O O . ILE A 1 107 ? 1.689 35.386 68.116 1.00 12.56 144 ILE A O 1
ATOM 803 N N . TYR A 1 108 ? 3.151 36.910 68.896 1.00 11.02 145 TYR A N 1
ATOM 804 C CA . TYR A 1 108 ? 2.718 37.926 67.941 1.00 11.16 145 TYR A CA 1
ATOM 805 C C . TYR A 1 108 ? 3.762 39.032 67.807 1.00 11.29 145 TYR A C 1
ATOM 806 O O . TYR A 1 108 ? 4.641 39.171 68.657 1.00 11.21 145 TYR A O 1
ATOM 815 N N A LEU A 1 109 ? 3.654 39.799 66.729 0.50 10.93 146 LEU A N 1
ATOM 816 N N B LEU A 1 109 ? 3.645 39.808 66.734 0.50 10.63 146 LEU A N 1
ATOM 817 C CA A LEU A 1 109 ? 4.567 40.900 66.469 0.50 11.37 146 LEU A CA 1
ATOM 818 C CA B LEU A 1 109 ? 4.561 40.906 66.447 0.50 10.85 146 LEU A CA 1
ATOM 819 C C A LEU A 1 109 ? 3.891 42.231 66.756 0.50 11.46 146 LEU A C 1
ATOM 820 C C B LEU A 1 109 ? 3.896 42.255 66.670 0.50 11.12 146 LEU A C 1
ATOM 821 O O A LEU A 1 109 ? 2.667 42.347 66.696 0.50 11.99 146 LEU A O 1
ATOM 822 O O B LEU A 1 109 ? 2.686 42.410 66.466 0.50 11.59 146 LEU A O 1
ATOM 831 N N . LYS A 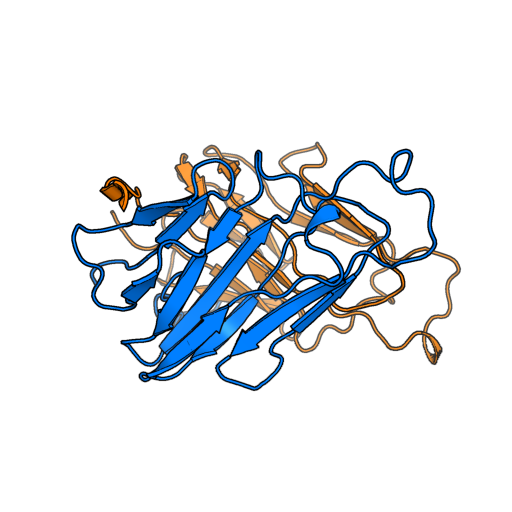1 110 ? 4.709 43.228 67.068 1.00 11.17 147 LYS A N 1
ATOM 832 C CA . LYS A 1 110 ? 4.273 44.611 67.187 1.00 12.04 147 LYS A CA 1
ATOM 833 C C . LYS A 1 110 ? 5.330 45.460 66.493 1.00 12.02 147 LYS A C 1
ATOM 834 O O . LYS A 1 110 ? 6.542 45.170 66.557 1.00 12.14 147 LYS A O 1
ATOM 840 N N . PHE A 1 111 ? 4.861 46.515 65.840 1.00 12.55 148 PHE A N 1
ATOM 841 C CA . PHE A 1 111 ? 5.715 47.392 65.056 1.00 13.19 148 PHE A CA 1
ATOM 842 C C . PHE A 1 111 ? 5.678 48.795 65.646 1.00 13.29 148 PHE A C 1
ATOM 843 O O . PHE A 1 111 ? 4.637 49.226 66.181 1.00 13.02 148 PHE A O 1
ATOM 851 N N . ASN A 1 112 ? 6.797 49.522 65.549 1.00 12.68 149 ASN A N 1
ATOM 852 C CA . ASN A 1 112 ? 6.809 50.920 66.013 1.00 12.93 149 ASN A CA 1
ATOM 853 C C . ASN A 1 112 ? 5.798 51.730 65.210 1.00 13.20 149 ASN A C 1
ATOM 854 O O . ASN A 1 112 ? 5.056 52.539 65.766 1.00 13.78 149 ASN A O 1
ATOM 859 N N . SER A 1 113 ? 5.753 51.476 63.909 1.00 13.77 150 SER A N 1
ATOM 860 C CA . SER A 1 113 ? 4.692 52.040 63.058 1.00 14.15 150 SER A CA 1
ATOM 861 C C . SER A 1 113 ? 4.323 51.009 62.009 1.00 14.43 150 SER A C 1
ATOM 862 O O . SER A 1 113 ? 5.172 50.532 61.271 1.00 12.88 150 SER A O 1
ATOM 865 N N . LYS A 1 114 ? 3.042 50.668 61.955 1.00 15.73 151 LYS A N 1
ATOM 866 C CA . LYS A 1 114 ? 2.482 49.849 60.884 1.00 17.53 151 LYS A CA 1
ATOM 867 C C . LYS A 1 114 ? 2.808 50.418 59.479 1.00 16.10 151 LYS A C 1
ATOM 868 O O . LYS A 1 114 ? 2.970 49.659 58.519 1.00 16.57 151 LYS A O 1
ATOM 874 N N . ASP A 1 115 ? 2.938 51.735 59.375 1.00 15.52 152 ASP A N 1
ATOM 875 C CA . ASP A 1 115 ? 3.225 52.388 58.092 1.0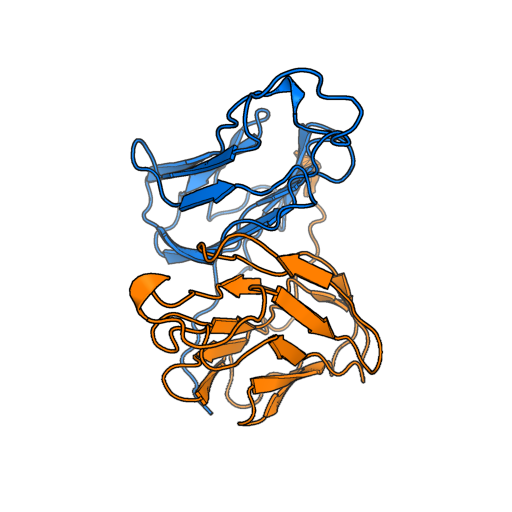0 15.27 152 ASP A CA 1
ATOM 876 C C . ASP A 1 115 ? 4.635 52.107 57.562 1.00 14.83 152 ASP A C 1
ATOM 877 O O . ASP A 1 115 ? 4.906 52.294 56.373 1.00 14.57 152 ASP A O 1
ATOM 882 N N . HIS A 1 116 ? 5.528 51.663 58.449 1.00 13.61 153 HIS A N 1
ATOM 883 C CA . HIS A 1 116 ? 6.890 51.287 58.036 1.00 13.39 153 HIS A CA 1
ATOM 884 C C . HIS A 1 116 ? 6.961 49.964 57.271 1.00 13.55 153 HIS A C 1
ATOM 885 O O . HIS A 1 116 ? 7.992 49.668 56.677 1.00 12.21 153 HIS A O 1
ATOM 892 N N . ILE A 1 117 ? 5.879 49.183 57.287 1.00 13.44 154 ILE A N 1
ATOM 893 C CA . ILE A 1 117 ? 5.955 47.781 56.835 1.00 14.62 154 ILE A CA 1
ATOM 894 C C . ILE A 1 117 ? 5.446 47.620 55.415 1.00 15.88 154 ILE A C 1
ATOM 895 O O . ILE A 1 117 ? 4.304 47.974 55.116 1.00 16.75 154 ILE A O 1
ATOM 900 N N . GLN A 1 118 ? 6.303 47.097 54.548 1.00 15.91 155 GLN A N 1
ATOM 901 C CA . GLN A 1 118 ? 5.872 46.678 53.210 1.00 17.36 155 GLN A CA 1
ATOM 902 C C . GLN A 1 118 ? 5.249 45.283 53.310 1.00 17.16 155 GLN A C 1
ATOM 903 O O . GLN A 1 118 ? 5.892 44.356 53.797 1.00 17.95 155 GLN A O 1
ATOM 909 N N . LYS A 1 119 ? 4.006 45.131 52.863 1.00 17.33 156 LYS A N 1
ATOM 910 C CA . LYS A 1 119 ? 3.341 43.810 52.930 1.00 17.42 156 LYS A CA 1
ATOM 911 C C . LYS A 1 119 ? 4.029 42.767 52.047 1.00 16.98 156 LYS A C 1
ATOM 912 O O . LYS A 1 119 ? 4.225 41.640 52.470 1.00 17.16 156 LYS A O 1
ATOM 918 N N . ASN A 1 120 ? 4.397 43.140 50.823 1.00 17.53 157 ASN A N 1
ATOM 919 C CA . ASN A 1 120 ? 4.946 42.146 49.885 1.00 18.38 157 ASN A CA 1
ATOM 920 C C . ASN A 1 120 ? 6.286 41.636 50.373 1.00 17.43 157 ASN A C 1
ATOM 921 O O . ASN A 1 120 ? 7.194 42.417 50.649 1.00 18.10 157 ASN A O 1
ATOM 926 N N . ASN A 1 121 ? 6.378 40.318 50.479 1.00 16.82 158 ASN A N 1
ATOM 927 C CA . ASN A 1 121 ? 7.592 39.619 50.911 1.00 15.61 158 ASN A CA 1
ATOM 928 C C . ASN A 1 121 ? 7.908 39.699 52.407 1.00 14.41 158 ASN A C 1
ATOM 929 O O . ASN A 1 121 ? 8.956 39.216 52.832 1.00 14.29 158 ASN A O 1
ATOM 934 N N . THR A 1 122 ? 7.006 40.295 53.183 1.00 12.91 159 THR A N 1
ATOM 935 C CA . THR A 1 122 ? 7.113 40.225 54.626 1.00 11.80 159 THR A CA 1
ATOM 936 C C . THR A 1 122 ? 6.387 38.940 55.044 1.00 12.11 159 THR A C 1
ATOM 937 O O . THR A 1 122 ? 5.252 38.701 54.622 1.00 11.88 159 THR A O 1
ATOM 941 N N . TYR A 1 123 ? 7.044 38.143 55.879 1.00 10.87 160 TYR A N 1
ATOM 942 C CA . TYR A 1 123 ? 6.493 36.889 56.353 1.00 10.79 160 TYR A CA 1
ATOM 943 C C . TYR A 1 123 ? 7.082 36.551 57.728 1.00 11.13 160 TYR A C 1
ATOM 944 O O . TYR A 1 123 ? 8.147 37.056 58.124 1.00 10.15 160 TYR A O 1
ATOM 953 N N . TRP A 1 124 ? 6.362 35.711 58.450 1.00 11.57 161 TRP A N 1
ATOM 954 C CA . TRP A 1 124 ? 6.865 35.195 59.735 1.00 11.65 161 TRP A CA 1
ATOM 955 C C . TRP A 1 124 ? 6.170 33.899 60.073 1.00 11.55 161 TRP A C 1
ATOM 956 O O . TRP A 1 124 ? 5.146 33.535 59.473 1.00 12.07 161 TRP A O 1
ATOM 967 N N . GLY A 1 125 ? 6.707 33.195 61.050 1.00 11.71 162 GLY A N 1
ATOM 968 C CA . GLY A 1 125 ? 6.075 31.939 61.409 1.00 11.22 162 GLY A CA 1
ATOM 969 C C . GLY A 1 125 ? 6.840 31.222 62.482 1.00 10.77 162 GLY A C 1
ATOM 970 O O . GLY A 1 125 ? 7.749 31.787 63.112 1.00 9.78 162 GLY A O 1
ATOM 971 N N A ILE A 1 126 ? 6.457 29.968 62.712 0.50 10.32 163 ILE A N 1
ATOM 972 N N B ILE A 1 126 ? 6.518 29.943 62.638 0.50 10.07 163 ILE A N 1
ATOM 973 C CA A ILE A 1 126 ? 7.169 29.128 63.672 0.50 10.15 163 ILE A CA 1
ATOM 974 C CA B ILE A 1 126 ? 7.147 29.136 63.663 0.50 9.67 163 ILE A CA 1
ATOM 975 C C A ILE A 1 126 ? 7.332 27.701 63.166 0.50 10.48 163 ILE A C 1
ATOM 976 C C B ILE A 1 126 ? 7.211 27.682 63.198 0.50 10.30 163 ILE A C 1
ATOM 977 O O A ILE A 1 126 ? 6.619 27.258 62.255 0.50 10.27 163 ILE A O 1
ATOM 978 O O B ILE A 1 126 ? 6.366 27.231 62.414 0.50 10.15 163 ILE A O 1
ATOM 987 N N A ILE A 1 127 ? 8.288 27.006 63.776 0.50 9.98 164 ILE A N 1
ATOM 988 N N B ILE A 1 127 ? 8.242 26.975 63.653 0.50 10.08 164 ILE A N 1
ATOM 989 C CA A ILE A 1 127 ? 8.529 25.584 63.549 0.50 10.01 164 ILE A CA 1
ATOM 990 C CA B ILE A 1 127 ? 8.352 25.529 63.442 0.50 10.42 164 ILE A CA 1
ATOM 991 C C A ILE A 1 127 ? 8.673 24.936 64.910 0.50 10.45 164 ILE A C 1
ATOM 992 C C B ILE A 1 127 ? 8.751 24.847 64.753 0.50 10.66 164 ILE A C 1
ATOM 993 O O A ILE A 1 127 ? 9.394 25.459 65.776 0.50 10.23 164 ILE A O 1
ATOM 994 O O B ILE A 1 127 ? 9.692 25.282 65.440 0.50 10.85 164 ILE A O 1
ATOM 1003 N N . LEU A 1 128 ? 7.993 23.808 65.107 1.00 10.55 165 LEU A N 1
ATOM 1004 C CA . LEU A 1 128 ? 8.249 23.004 66.289 1.00 10.16 165 LEU A CA 1
ATOM 1005 C C . LEU A 1 128 ? 9.499 22.219 65.933 1.00 11.05 165 LEU A C 1
ATOM 1006 O O . LEU A 1 128 ? 9.509 21.426 64.974 1.00 11.73 165 LEU A O 1
ATOM 1011 N N . MET A 1 129 ? 10.560 22.411 66.710 1.00 10.61 166 MET A N 1
ATOM 1012 C CA . MET A 1 129 ? 11.833 21.793 66.344 1.00 11.70 166 MET A CA 1
ATOM 1013 C C . MET A 1 129 ? 11.897 20.303 66.701 1.00 13.37 166 MET A C 1
ATOM 1014 O O . MET A 1 129 ? 11.339 19.882 67.699 1.00 14.22 166 MET A O 1
ATOM 1019 N N . PRO A 1 130 ? 12.608 19.512 65.877 1.00 13.60 167 PRO A N 1
ATOM 1020 C CA . PRO A 1 130 ? 12.921 18.156 66.244 1.00 14.98 167 PRO A CA 1
ATOM 1021 C C . PRO A 1 130 ? 13.965 18.210 67.365 1.00 15.30 167 PRO A C 1
ATOM 1022 O O . PRO A 1 130 ? 14.722 19.177 67.441 1.00 14.35 167 PRO A O 1
ATOM 1026 N N . ASP A 1 131 ? 13.995 17.189 68.215 1.00 15.39 168 ASP A N 1
ATOM 1027 C CA . ASP A 1 131 ? 15.080 17.035 69.195 1.00 15.57 168 ASP A CA 1
ATOM 1028 C C . ASP A 1 131 ? 16.417 17.000 68.458 1.00 14.08 168 ASP A C 1
ATOM 1029 O O . ASP A 1 131 ? 16.488 16.470 67.338 1.00 14.22 168 ASP A O 1
ATOM 1034 N N . LEU A 1 132 ? 17.469 17.543 69.091 1.00 12.21 169 LEU A N 1
ATOM 1035 C CA . LEU A 1 132 ? 18.808 17.564 68.499 1.00 11.54 169 LEU A CA 1
ATOM 1036 C C . LEU A 1 132 ? 19.800 16.838 69.413 1.00 12.60 169 LEU A C 1
ATOM 1037 O O . LEU A 1 132 ? 20.737 17.443 69.911 1.00 13.65 169 LEU A O 1
ATOM 1042 N N . PRO A 1 133 ? 19.618 15.527 69.581 1.00 13.18 170 PRO A N 1
ATOM 1043 C CA . PRO A 1 133 ? 20.378 14.827 70.629 1.00 13.51 170 PRO A CA 1
ATOM 1044 C C . PRO A 1 133 ? 21.837 14.532 70.265 1.00 13.38 170 PRO A C 1
ATOM 1045 O O . PRO A 1 133 ? 22.654 14.258 71.162 1.00 14.08 170 PRO A O 1
ATOM 1049 N N . PHE A 1 134 ? 22.169 14.555 68.976 1.00 12.90 171 PHE A N 1
ATOM 1050 C CA . PHE A 1 134 ? 23.494 14.131 68.569 1.00 12.03 171 PHE A CA 1
ATOM 1051 C C . PHE A 1 134 ? 24.375 15.339 68.370 1.00 13.50 171 PHE A C 1
ATOM 1052 O O . PHE A 1 134 ? 23.908 16.396 67.903 1.00 13.16 171 PHE A O 1
ATOM 1060 N N . ILE A 1 135 ? 25.643 15.197 68.741 1.00 12.93 172 ILE A N 1
ATOM 1061 C CA . ILE A 1 135 ? 26.559 16.345 68.735 1.00 13.19 172 ILE A CA 1
ATOM 1062 C C . ILE A 1 135 ? 27.832 15.945 68.019 1.00 15.05 172 ILE A C 1
ATOM 1063 O O . ILE A 1 135 ? 28.352 14.846 68.245 1.00 14.39 172 ILE A O 1
ATOM 1068 N N . SER A 1 136 ? 28.342 16.802 67.141 1.00 15.27 173 SER A N 1
ATOM 1069 C CA . SER A 1 136 ? 29.590 16.481 66.452 1.00 16.69 173 SER A CA 1
ATOM 1070 C C . SER A 1 136 ? 30.511 17.691 66.320 1.00 18.20 173 SER A C 1
ATOM 1071 O O . SER A 1 136 ? 31.721 17.558 66.060 1.00 18.34 173 SER A O 1
ATOM 1075 N N . ILE B 1 12 ? 11.496 12.933 53.143 1.00 34.94 49 ILE B N 1
ATOM 1076 C CA . ILE B 1 12 ? 10.635 12.998 54.360 1.00 34.44 49 ILE B CA 1
ATOM 1077 C C . ILE B 1 12 ? 11.411 13.163 55.680 1.00 33.97 49 ILE B C 1
ATOM 1078 O O . ILE B 1 12 ? 10.887 13.769 56.625 1.00 34.57 49 ILE B O 1
ATOM 1080 N N . GLU B 1 13 ? 12.638 12.634 55.757 1.00 32.34 50 GLU B N 1
ATOM 1081 C CA . GLU B 1 13 ? 13.354 12.591 57.042 1.00 30.46 50 GLU B CA 1
ATOM 1082 C C . GLU B 1 13 ? 13.655 14.007 57.530 1.00 27.53 50 GLU B C 1
ATOM 1083 O O . GLU B 1 13 ? 14.194 14.829 56.788 1.00 27.21 50 GLU B O 1
ATOM 1089 N N . SER B 1 14 ? 13.263 14.275 58.771 1.00 24.11 51 SER B N 1
ATOM 1090 C CA . SER B 1 14 ? 13.561 15.538 59.457 1.00 21.59 51 SER B CA 1
ATOM 1091 C C . SER B 1 14 ? 15.069 15.774 59.458 1.00 18.90 51 SER B C 1
ATOM 1092 O O . SER B 1 14 ? 15.830 14.857 59.709 1.00 18.95 51 SER B O 1
ATOM 1095 N N . CYS B 1 15 ? 15.500 17.000 59.175 1.00 16.29 52 CYS B N 1
ATOM 1096 C CA . CYS B 1 15 ? 16.925 17.285 59.114 1.00 14.53 52 CYS B CA 1
ATOM 1097 C C . CYS B 1 15 ? 17.187 18.703 59.604 1.00 13.88 52 CYS B C 1
ATOM 1098 O O . CYS B 1 15 ? 16.773 19.653 58.940 1.00 13.09 52 CYS B O 1
ATOM 1101 N N . MET B 1 16 ? 17.823 18.825 60.775 1.00 12.28 53 MET B N 1
ATOM 1102 C CA . MET B 1 16 ? 18.164 20.130 61.355 1.00 11.45 53 MET B CA 1
ATOM 1103 C C . MET B 1 16 ? 19.499 20.054 62.076 1.00 11.56 53 MET B C 1
ATOM 1104 O O . MET B 1 16 ? 19.790 19.061 62.757 1.00 10.90 53 MET B O 1
ATOM 1109 N N . VAL B 1 17 ? 20.285 21.118 61.922 1.00 11.05 54 VAL B N 1
ATOM 1110 C CA . VAL B 1 17 ? 21.571 21.243 62.616 1.00 11.99 54 VAL B CA 1
ATOM 1111 C C . VAL B 1 17 ? 21.700 22.648 63.185 1.00 12.34 54 VAL B C 1
ATOM 1112 O O . VAL B 1 17 ? 21.164 23.624 62.615 1.00 11.72 54 VAL B O 1
ATOM 1116 N N . LYS B 1 18 ? 22.410 22.739 64.307 1.00 12.44 55 LYS B N 1
ATOM 1117 C CA . LYS B 1 18 ? 22.600 23.984 65.040 1.00 12.52 55 LYS B CA 1
ATOM 1118 C C . LYS B 1 18 ? 24.036 24.019 65.519 1.00 12.41 55 LYS B C 1
ATOM 1119 O O . LYS B 1 18 ? 24.460 23.160 66.317 1.00 12.50 55 LYS B O 1
ATOM 1125 N N . PHE B 1 19 ? 24.777 25.020 65.050 1.00 12.43 56 PHE B N 1
ATOM 1126 C CA . PHE B 1 19 ? 26.148 25.203 65.468 1.00 13.16 56 PHE B CA 1
ATOM 1127 C C . PHE B 1 19 ? 26.193 26.161 66.641 1.00 13.79 56 PHE B C 1
ATOM 1128 O O . PHE B 1 19 ? 25.722 27.295 66.536 1.00 13.14 56 PHE B O 1
ATOM 1136 N N . GLU B 1 20 ? 26.792 25.719 67.742 1.00 13.78 57 GLU B N 1
ATOM 1137 C CA . GLU B 1 20 ? 26.976 26.586 68.902 1.00 15.59 57 GLU B CA 1
ATOM 1138 C C . GLU B 1 20 ? 28.404 27.145 68.876 1.00 15.72 57 GLU B C 1
ATOM 1139 O O . GLU B 1 20 ? 29.377 26.378 69.015 1.00 14.83 57 GLU B O 1
ATOM 1145 N N A LEU B 1 21 ? 28.529 28.459 68.690 0.50 16.06 58 LEU B N 1
ATOM 1146 N N B LEU B 1 21 ? 28.543 28.456 68.664 0.50 15.58 58 LEU B N 1
ATOM 1147 C CA A LEU B 1 21 ? 29.853 29.092 68.648 0.50 16.99 58 LEU B CA 1
ATOM 1148 C CA B LEU B 1 21 ? 29.883 29.073 68.645 0.50 16.17 58 LEU B CA 1
ATOM 1149 C C A LEU B 1 21 ? 30.631 28.941 69.967 0.50 17.25 58 LEU B C 1
ATOM 1150 C C B LEU B 1 21 ? 30.643 28.893 69.970 0.50 16.81 58 LEU B C 1
ATOM 1151 O O A LEU B 1 21 ? 31.856 28.972 69.968 0.50 17.56 58 LEU B O 1
ATOM 1152 O O B LEU B 1 21 ? 31.868 28.848 69.978 0.50 17.10 58 LEU B O 1
ATOM 1161 N N . SER B 1 22 ? 29.915 28.759 71.075 1.00 17.64 59 SER B N 1
ATOM 1162 C CA . SER B 1 22 ? 30.542 28.629 72.408 1.00 19.17 59 SER B CA 1
ATOM 1163 C C . SER B 1 22 ? 31.468 27.405 72.460 1.00 18.66 59 SER B C 1
ATOM 1164 O O . SER B 1 22 ? 32.566 27.468 73.022 1.00 19.73 59 SER B O 1
ATOM 1167 N N . SER B 1 23 ? 31.042 26.318 71.820 1.00 18.08 60 SER B N 1
ATOM 1168 C CA . SER B 1 23 ? 31.747 25.036 71.908 1.00 17.35 60 SER B CA 1
ATOM 1169 C C . SER B 1 23 ? 32.321 24.608 70.565 1.00 17.09 60 SER B C 1
ATOM 1170 O O . SER B 1 23 ? 33.070 23.639 70.501 1.00 16.46 60 SER B O 1
ATOM 1173 N N . SER B 1 24 ? 31.911 25.292 69.491 1.00 15.83 61 SER B N 1
ATOM 1174 C CA . SER B 1 24 ? 32.200 24.872 68.108 1.00 16.13 61 SER B CA 1
ATOM 1175 C C . SER B 1 24 ? 31.706 23.458 67.797 1.00 15.49 61 SER B C 1
ATOM 1176 O O . SER B 1 24 ? 32.342 22.704 67.052 1.00 15.89 61 SER B O 1
ATOM 1179 N N . LYS B 1 25 ? 30.554 23.130 68.377 1.00 14.53 62 LYS B N 1
ATOM 1180 C CA . LYS B 1 25 ? 29.907 21.836 68.184 1.00 14.41 62 LYS B CA 1
ATOM 1181 C C . LYS B 1 25 ? 28.572 22.024 67.448 1.00 14.28 62 LYS B C 1
ATOM 1182 O O . LYS B 1 25 ? 27.867 23.011 67.676 1.00 14.25 62 LYS B O 1
ATOM 1188 N N . TRP B 1 26 ? 28.264 21.073 66.569 1.00 13.62 63 TRP B N 1
ATOM 1189 C CA . TRP B 1 26 ? 26.953 21.004 65.917 1.00 13.38 63 TRP B CA 1
ATOM 1190 C C . TRP B 1 26 ? 26.040 20.058 66.667 1.00 13.01 63 TRP B C 1
ATOM 1191 O O . TRP B 1 26 ? 26.420 18.917 66.989 1.00 13.53 63 TRP B O 1
ATOM 1202 N N . HIS B 1 27 ? 24.822 20.526 66.913 1.00 12.80 64 HIS B N 1
ATOM 1203 C CA . HIS B 1 27 ? 23.759 19.715 67.498 1.00 12.67 64 HIS B CA 1
ATOM 1204 C C . HIS B 1 27 ? 22.835 19.301 66.352 1.00 13.34 64 HIS B C 1
ATOM 1205 O O . HIS B 1 27 ? 22.456 20.124 65.503 1.00 12.98 64 HIS B O 1
ATOM 1212 N N . MET B 1 28 ? 22.504 18.020 66.307 1.00 12.25 65 MET B N 1
ATOM 1213 C CA . MET B 1 28 ? 21.912 17.441 65.089 1.00 13.10 65 MET B CA 1
ATOM 1214 C C . MET B 1 28 ? 20.741 16.498 65.336 1.00 12.56 65 MET B C 1
ATOM 1215 O O . MET B 1 28 ? 20.663 15.834 66.367 1.00 10.79 65 MET B O 1
ATOM 1220 N N . THR B 1 29 ? 19.878 16.386 64.331 1.00 11.29 66 THR B N 1
ATOM 1221 C CA . THR B 1 29 ? 18.711 15.504 64.405 1.00 13.19 66 THR B CA 1
ATOM 1222 C C . THR B 1 29 ? 19.064 14.007 64.399 1.00 13.63 66 THR B C 1
ATOM 1223 O O . THR B 1 29 ? 18.307 13.174 64.923 1.00 14.22 66 THR B O 1
ATOM 1227 N N . SER B 1 30 ? 20.169 13.661 63.750 1.00 14.07 67 SER B N 1
ATOM 1228 C CA . SER B 1 30 ? 20.556 12.258 63.620 1.00 15.02 67 SER B CA 1
ATOM 1229 C C . SER B 1 30 ? 22.081 12.196 63.644 1.00 15.03 67 SER B C 1
ATOM 1230 O O . SER B 1 30 ? 22.732 13.235 63.515 1.00 15.59 67 SER B O 1
ATOM 1233 N N . PRO B 1 31 ? 22.657 10.987 63.829 1.00 15.43 68 PRO B N 1
ATOM 1234 C CA . PRO B 1 31 ? 24.125 10.894 63.821 1.00 15.38 68 PRO B CA 1
ATOM 1235 C C . PRO B 1 31 ? 24.780 11.416 62.550 1.00 15.52 68 PRO B C 1
ATOM 1236 O O . PRO B 1 31 ? 25.849 12.012 62.623 1.00 16.38 68 PRO B O 1
ATOM 1240 N N . LYS B 1 32 ? 24.141 11.210 61.399 1.00 15.41 69 LYS B N 1
ATOM 1241 C CA . LYS B 1 32 ? 24.684 11.679 60.128 1.00 16.38 69 LYS B CA 1
ATOM 1242 C C . LYS B 1 32 ? 23.547 12.234 59.287 1.00 15.73 69 LYS B C 1
ATOM 1243 O O . LYS B 1 32 ? 22.961 11.517 58.471 1.00 15.96 69 LYS B O 1
ATOM 1249 N N . PRO B 1 33 ? 23.195 13.509 59.512 1.00 15.69 70 PRO B N 1
ATOM 1250 C CA . PRO B 1 33 ? 22.040 14.110 58.838 1.00 15.41 70 PRO B CA 1
ATOM 1251 C C . PRO B 1 33 ? 22.110 13.967 57.324 1.00 15.32 70 PRO B C 1
ATOM 1252 O O . PRO B 1 33 ? 23.148 14.282 56.711 1.00 15.97 70 PRO B O 1
ATOM 1256 N N . HIS B 1 34 ? 21.018 13.502 56.731 1.00 14.40 71 HIS B N 1
ATOM 1257 C CA . HIS B 1 34 ? 21.005 13.243 55.285 1.00 13.94 71 HIS B CA 1
ATOM 1258 C C . HIS B 1 34 ? 21.154 14.518 54.459 1.00 14.34 71 HIS B C 1
ATOM 1259 O O . HIS B 1 34 ? 21.661 14.471 53.338 1.00 14.47 71 HIS B O 1
ATOM 1266 N N . CYS B 1 35 ? 20.690 15.658 54.989 1.00 13.99 72 CYS B N 1
ATOM 1267 C CA . CYS B 1 35 ? 20.558 16.847 54.140 1.00 14.20 72 CYS B CA 1
ATOM 1268 C C . CYS B 1 35 ? 21.770 17.771 54.102 1.00 14.52 72 CYS B C 1
ATOM 1269 O O . CYS B 1 35 ? 21.818 18.676 53.268 1.00 14.35 72 CYS B O 1
ATOM 1272 N N . VAL B 1 36 ? 22.741 17.549 54.982 1.00 14.41 73 VAL B N 1
ATOM 1273 C CA . VAL B 1 36 ? 23.812 18.522 55.189 1.00 14.77 73 VAL B CA 1
ATOM 1274 C C . VAL B 1 36 ? 25.063 17.880 55.752 1.00 15.04 73 VAL B C 1
ATOM 1275 O O . VAL B 1 36 ? 24.991 16.995 56.619 1.00 15.15 73 VAL B O 1
ATOM 1279 N N . ASN B 1 37 ? 26.215 18.317 55.248 1.00 15.52 74 ASN B N 1
ATOM 1280 C CA . ASN B 1 37 ? 27.488 18.003 55.875 1.00 16.84 74 ASN B CA 1
ATOM 1281 C C . ASN B 1 37 ? 27.946 19.205 56.670 1.00 16.71 74 ASN B C 1
ATOM 1282 O O . ASN B 1 37 ? 27.881 20.333 56.187 1.00 17.28 74 ASN B O 1
ATOM 1287 N N . THR B 1 38 ? 28.424 18.962 57.876 1.00 16.13 75 THR B N 1
ATOM 1288 C CA . THR B 1 38 ? 28.851 20.060 58.740 1.00 15.73 75 THR B CA 1
ATOM 1289 C C . THR B 1 38 ? 30.313 19.870 59.129 1.00 16.22 75 THR B C 1
ATOM 1290 O O . THR B 1 38 ? 30.802 18.735 59.249 1.00 15.85 75 THR B O 1
ATOM 1294 N N . THR B 1 39 ? 31.012 20.980 59.326 1.00 16.31 76 THR B N 1
ATOM 1295 C CA . THR B 1 39 ? 32.416 20.911 59.720 1.00 16.78 76 THR B CA 1
ATOM 1296 C C . THR B 1 39 ? 32.689 21.780 60.954 1.00 16.62 76 THR B C 1
ATOM 1297 O O . THR B 1 39 ? 31.906 22.648 61.304 1.00 16.33 76 THR B O 1
ATOM 1301 N N . SER B 1 40 ? 33.810 21.517 61.619 1.00 16.59 77 SER B N 1
ATOM 1302 C CA . SER B 1 40 ? 34.048 22.058 62.956 1.00 17.23 77 SER B CA 1
ATOM 1303 C C . SER B 1 40 ? 34.370 23.544 62.924 1.00 17.67 77 SER B C 1
ATOM 1304 O O . SER B 1 40 ? 34.433 24.195 63.968 1.00 17.99 77 SER B O 1
ATOM 1307 N N . ASP B 1 41 ? 34.571 24.064 61.712 1.00 17.32 78 ASP B N 1
ATOM 1308 C CA . ASP B 1 41 ? 34.765 25.497 61.479 1.00 18.21 78 ASP B CA 1
ATOM 1309 C C . ASP B 1 41 ? 33.460 26.303 61.426 1.00 17.66 78 ASP B C 1
ATOM 1310 O O . ASP B 1 41 ? 33.497 27.521 61.246 1.00 18.22 78 ASP B O 1
ATOM 1315 N N . GLY B 1 42 ? 32.322 25.629 61.583 1.00 16.57 79 GLY B N 1
ATOM 1316 C CA . GLY B 1 42 ? 30.994 26.271 61.553 1.00 15.76 79 GLY B CA 1
ATOM 1317 C C . GLY B 1 42 ? 30.407 26.392 60.157 1.00 15.09 79 GLY B C 1
ATOM 1318 O O . GLY B 1 42 ? 29.354 27.041 59.949 1.00 14.84 79 GLY B O 1
ATOM 1319 N N . LYS B 1 43 ? 31.072 25.768 59.188 1.00 14.13 80 LYS B N 1
ATOM 1320 C CA . LYS B 1 43 ? 30.569 25.807 57.809 1.00 14.08 80 LYS B CA 1
ATOM 1321 C C . LYS B 1 43 ? 29.690 24.603 57.528 1.00 14.04 80 LYS B C 1
ATOM 1322 O O . LYS B 1 43 ? 29.752 23.581 58.230 1.00 13.68 80 LYS B O 1
ATOM 1328 N N . LEU B 1 44 ? 28.867 24.699 56.496 1.00 14.01 81 LEU B N 1
ATOM 1329 C CA . LEU B 1 44 ? 28.145 23.520 56.076 1.00 13.96 81 LEU B CA 1
ATOM 1330 C C . LEU B 1 44 ? 28.022 23.386 54.575 1.00 13.68 81 LEU B C 1
ATOM 1331 O O . LEU B 1 44 ? 28.279 24.339 53.849 1.00 14.04 81 LEU B O 1
ATOM 1336 N N . LYS B 1 45 ? 27.643 22.190 54.133 1.00 13.83 82 LYS B N 1
ATOM 1337 C CA . LYS B 1 45 ? 27.358 21.962 52.730 1.00 13.83 82 LYS B CA 1
ATOM 1338 C C . LYS B 1 45 ? 26.068 21.204 52.553 1.00 13.19 82 LYS B C 1
ATOM 1339 O O . LYS B 1 45 ? 25.869 20.135 53.146 1.00 13.33 82 LYS B O 1
ATOM 1345 N N . ILE B 1 46 ? 25.192 21.763 51.724 1.00 13.20 83 ILE B N 1
ATOM 1346 C CA . ILE B 1 46 ? 23.874 21.190 51.475 1.00 12.42 83 ILE B CA 1
ATOM 1347 C C . ILE B 1 46 ? 24.054 19.945 50.625 1.00 12.67 83 ILE B C 1
ATOM 1348 O O . ILE B 1 46 ? 24.787 19.967 49.644 1.00 12.37 83 ILE B O 1
ATOM 1353 N N . LEU B 1 47 ? 23.392 18.866 51.029 1.00 12.86 84 LEU B N 1
ATOM 1354 C CA . LEU B 1 47 ? 23.468 17.577 50.316 1.00 12.63 84 LEU B CA 1
ATOM 1355 C C . LEU B 1 47 ? 22.179 17.257 49.575 1.00 14.02 84 LEU B C 1
ATOM 1356 O O . LEU B 1 47 ? 22.186 16.503 48.585 1.00 14.94 84 LEU B O 1
ATOM 1361 N N . GLN B 1 48 ? 21.074 17.814 50.064 1.00 14.10 85 GLN B N 1
ATOM 1362 C CA . GLN B 1 48 ? 19.739 17.577 49.513 1.00 14.37 85 GLN B CA 1
ATOM 1363 C C . GLN B 1 48 ? 19.179 18.907 49.008 1.00 14.86 85 GLN B C 1
ATOM 1364 O O . GLN B 1 48 ? 19.011 19.859 49.785 1.00 15.22 85 GLN B O 1
ATOM 1370 N N . SER B 1 49 ? 18.875 18.980 47.715 1.00 14.76 86 SER B N 1
ATOM 1371 C CA . SER B 1 49 ? 18.232 20.183 47.202 1.00 14.22 86 SER B CA 1
ATOM 1372 C C . SER B 1 49 ? 16.835 20.342 47.800 1.00 13.62 86 SER B C 1
ATOM 1373 O O . SER B 1 49 ? 16.095 19.369 47.973 1.00 13.97 86 SER B O 1
ATOM 1376 N N . GLY B 1 50 ? 16.476 21.571 48.130 1.00 13.16 87 GLY B N 1
ATOM 1377 C CA . GLY B 1 50 ? 15.146 21.818 48.666 1.00 12.97 87 GLY B CA 1
ATOM 1378 C C . GLY B 1 50 ? 15.044 23.180 49.327 1.00 12.95 87 GLY B C 1
ATOM 1379 O O . GLY B 1 50 ? 15.954 24.002 49.231 1.00 14.01 87 GLY B O 1
ATOM 1380 N N . THR B 1 51 ? 13.926 23.388 50.010 1.00 12.46 88 THR B N 1
ATOM 1381 C CA . THR B 1 51 ? 13.652 24.657 50.695 1.00 11.23 88 THR B CA 1
ATOM 1382 C C . THR B 1 51 ? 14.161 24.532 52.127 1.00 11.57 88 THR B C 1
ATOM 1383 O O . THR B 1 51 ? 13.792 23.591 52.842 1.00 11.41 88 THR B O 1
ATOM 1387 N N . TYR B 1 52 ? 14.999 25.492 52.524 1.00 10.98 89 TYR B N 1
ATOM 1388 C CA . TYR B 1 52 ? 15.618 25.535 53.859 1.00 10.84 89 TYR B CA 1
ATOM 1389 C C . TYR B 1 52 ? 15.323 26.815 54.599 1.00 11.14 89 TYR B C 1
ATOM 1390 O O . TYR B 1 52 ? 15.160 27.864 53.988 1.00 11.71 89 TYR B O 1
ATOM 1399 N N A LEU B 1 53 ? 15.248 26.711 55.918 0.50 11.05 90 LEU B N 1
ATOM 1400 N N B LEU B 1 53 ? 15.247 26.737 55.925 0.50 10.57 90 LEU B N 1
ATOM 1401 C CA A LEU B 1 53 ? 15.334 27.872 56.768 0.50 11.69 90 LEU B CA 1
ATOM 1402 C CA B LEU B 1 53 ? 15.294 27.934 56.757 0.50 10.68 90 LEU B CA 1
ATOM 1403 C C A LEU B 1 53 ? 16.791 27.932 57.181 0.50 11.62 90 LEU B C 1
ATOM 1404 C C B LEU B 1 53 ? 16.699 28.029 57.322 0.50 11.22 90 LEU B C 1
ATOM 1405 O O A LEU B 1 53 ? 17.336 26.945 57.700 0.50 11.32 90 LEU B O 1
ATOM 1406 O O B LEU B 1 53 ? 17.115 27.163 58.106 0.50 11.36 90 LEU B O 1
ATOM 1415 N N . ILE B 1 54 ? 17.432 29.066 56.917 1.00 11.19 91 ILE B N 1
ATOM 1416 C CA . ILE B 1 54 ? 18.746 29.341 57.475 1.00 12.05 91 ILE B CA 1
ATOM 1417 C C . ILE B 1 54 ? 18.436 30.263 58.654 1.00 11.34 91 ILE B C 1
ATOM 1418 O O . ILE B 1 54 ? 17.644 31.208 58.531 1.00 12.29 91 ILE B O 1
ATOM 1423 N N . TYR B 1 55 ? 19.001 29.968 59.819 1.00 11.21 92 TYR B N 1
ATOM 1424 C CA . TYR B 1 55 ? 18.627 30.711 61.022 1.00 10.60 92 TYR B CA 1
ATOM 1425 C C . TYR B 1 55 ? 19.857 30.931 61.926 1.00 10.97 92 TYR B C 1
ATOM 1426 O O . TYR B 1 55 ? 20.944 30.372 61.685 1.00 10.99 92 TYR B O 1
ATOM 1435 N N . GLY B 1 56 ? 19.669 31.723 62.968 1.00 10.67 93 GLY B N 1
ATOM 1436 C CA . GLY B 1 56 ? 20.726 31.942 63.934 1.00 11.39 93 GLY B CA 1
ATOM 1437 C C . GLY B 1 56 ? 20.560 33.253 64.654 1.00 12.08 93 GLY B C 1
ATOM 1438 O O . GLY B 1 56 ? 19.715 34.094 64.291 1.00 11.69 93 GL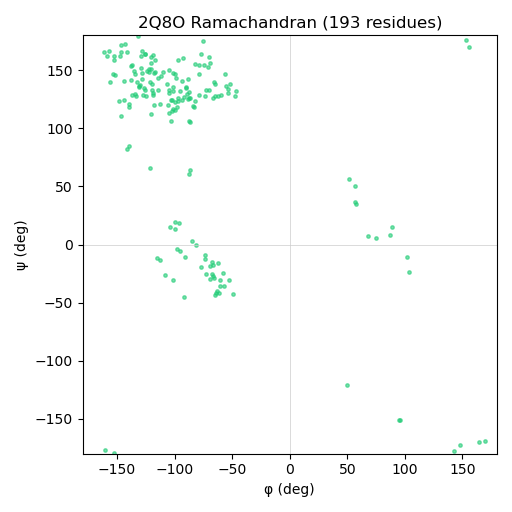Y B O 1
ATOM 1439 N N . GLN B 1 57 ? 21.365 33.428 65.692 1.00 11.77 94 GLN B N 1
ATOM 1440 C CA . GLN B 1 57 ? 21.487 34.747 66.315 1.00 12.02 94 GLN B CA 1
ATOM 1441 C C . GLN B 1 57 ? 22.951 35.018 66.529 1.00 12.31 94 GLN B C 1
ATOM 1442 O O . GLN B 1 57 ? 23.649 34.165 67.068 1.00 12.14 94 GLN B O 1
ATOM 1448 N N . VAL B 1 58 ? 23.388 36.196 66.071 1.00 11.96 95 VAL B N 1
ATOM 1449 C CA . VAL B 1 58 ? 24.713 36.716 66.365 1.00 12.84 95 VAL B CA 1
ATOM 1450 C C . VAL B 1 58 ? 24.589 37.764 67.464 1.00 13.27 95 VAL B C 1
ATOM 1451 O O . VAL B 1 58 ? 23.935 38.812 67.301 1.00 13.14 95 VAL B O 1
ATOM 1455 N N . ILE B 1 59 ? 25.209 37.444 68.592 1.00 14.35 96 ILE B N 1
ATOM 1456 C CA . ILE B 1 59 ? 25.215 38.341 69.749 1.00 14.78 96 ILE B CA 1
ATOM 1457 C C . ILE B 1 59 ? 26.515 39.151 69.791 1.00 14.69 96 ILE B C 1
ATOM 1458 O O . ILE B 1 59 ? 27.601 38.585 69.883 1.00 14.55 96 ILE B O 1
ATOM 1463 N N . PRO B 1 60 ? 26.402 40.492 69.695 1.00 15.11 97 PRO B N 1
ATOM 1464 C CA . PRO B 1 60 ? 27.623 41.307 69.820 1.00 15.63 97 PRO B CA 1
ATOM 1465 C C . PRO B 1 60 ? 28.102 41.508 71.270 1.00 15.77 97 PRO B C 1
ATOM 1466 O O . PRO B 1 60 ? 27.311 41.432 72.222 1.00 16.08 97 PRO B O 1
ATOM 1470 N N . VAL B 1 61 ? 29.397 41.742 71.435 1.00 16.34 98 VAL B N 1
ATOM 1471 C CA . VAL B 1 61 ? 29.895 42.173 72.736 1.00 17.38 98 VAL B CA 1
ATOM 1472 C C . VAL B 1 61 ? 29.384 43.601 72.997 1.00 16.81 98 VAL B C 1
ATOM 1473 O O . VAL B 1 61 ? 29.026 44.299 72.059 1.00 17.13 98 VAL B O 1
ATOM 1477 N N . ASP B 1 62 ? 29.297 43.999 74.267 1.00 17.99 99 ASP B N 1
ATOM 1478 C CA . ASP B 1 62 ? 29.031 45.407 74.653 1.00 17.94 99 ASP B CA 1
ATOM 1479 C C . ASP B 1 62 ? 30.020 46.357 73.953 1.00 17.66 99 ASP B C 1
ATOM 1480 O O . ASP B 1 62 ? 31.222 46.069 73.855 1.00 16.58 99 ASP B O 1
ATOM 1485 N N . LYS B 1 63 ? 29.512 47.493 73.461 1.00 16.35 100 LYS B N 1
ATOM 1486 C CA . LYS B 1 63 ? 30.349 48.415 72.713 1.00 16.88 100 LYS B CA 1
ATOM 1487 C C . LYS B 1 63 ? 31.553 48.905 73.513 1.00 15.16 100 LYS B C 1
ATOM 1488 O O . LYS B 1 63 ? 32.574 49.271 72.938 1.00 15.19 100 LYS B O 1
ATOM 1494 N N . LYS B 1 64 ? 31.450 48.887 74.839 1.00 15.31 101 LYS B N 1
ATOM 1495 C CA . LYS B 1 64 ? 32.541 49.412 75.665 1.00 15.18 101 LYS B CA 1
ATOM 1496 C C . LYS B 1 64 ? 33.795 48.543 75.526 1.00 15.72 101 LYS B C 1
ATOM 1497 O O . LYS B 1 64 ? 34.894 48.968 75.869 1.00 15.17 101 LYS B O 1
ATOM 1503 N N . TYR B 1 65 ? 33.615 47.325 75.021 1.00 17.44 102 TYR B N 1
ATOM 1504 C CA . TYR B 1 65 ? 34.714 46.382 74.865 1.00 19.49 102 TYR B CA 1
ATOM 1505 C C . TYR B 1 65 ? 35.303 46.429 73.473 1.00 21.58 102 TYR B C 1
ATOM 1506 O O . TYR B 1 65 ? 36.294 45.754 73.191 1.00 22.09 102 TYR B O 1
ATOM 1515 N N . ILE B 1 66 ? 34.710 47.200 72.577 1.00 23.57 103 ILE B N 1
ATOM 1516 C CA . ILE B 1 66 ? 35.198 47.063 71.209 1.00 26.24 103 ILE B CA 1
ATOM 1517 C C . ILE B 1 66 ? 36.391 47.969 70.940 1.00 26.96 103 ILE B C 1
ATOM 1518 O O . ILE B 1 66 ? 36.339 49.179 71.188 1.00 27.53 103 ILE B O 1
ATOM 1523 N N . LYS B 1 67 ? 37.464 47.345 70.467 1.00 27.67 104 LYS B N 1
ATOM 1524 C CA . LYS B 1 67 ? 38.745 48.004 70.294 1.00 28.81 104 LYS B CA 1
ATOM 1525 C C . LYS B 1 67 ? 38.866 48.579 68.891 1.00 28.89 104 LYS B C 1
ATOM 1526 O O . LYS B 1 67 ? 39.274 49.732 68.716 1.00 30.57 104 LYS B O 1
ATOM 1528 N N . ASP B 1 68 ? 38.480 47.781 67.900 1.00 28.28 105 ASP B N 1
ATOM 1529 C CA . ASP B 1 68 ? 38.709 48.122 66.500 1.00 27.22 105 ASP B CA 1
ATOM 1530 C C . ASP B 1 68 ? 37.757 49.196 65.976 1.00 26.57 105 ASP B C 1
ATOM 1531 O O . ASP B 1 68 ? 36.826 49.632 66.666 1.00 26.68 105 ASP B O 1
ATOM 1536 N N . ASN B 1 69 ? 37.995 49.606 64.737 1.00 25.42 106 ASN B N 1
ATOM 1537 C CA . ASN B 1 69 ? 37.190 50.632 64.102 1.00 24.59 106 ASN B CA 1
ATOM 1538 C C . ASN B 1 69 ? 36.202 50.075 63.068 1.00 23.52 106 ASN B C 1
ATOM 1539 O O . ASN B 1 69 ? 35.668 50.830 62.244 1.00 23.14 106 ASN B O 1
ATOM 1544 N N . ALA B 1 70 ? 35.970 48.763 63.101 1.00 21.85 107 ALA B N 1
ATOM 1545 C CA . ALA B 1 70 ? 35.139 48.099 62.086 1.00 20.79 107 ALA B CA 1
ATOM 1546 C C . ALA B 1 70 ? 33.650 48.092 62.465 1.00 19.74 107 ALA B C 1
ATOM 1547 O O . ALA B 1 70 ? 33.302 47.978 63.646 1.00 19.48 107 ALA B O 1
ATOM 1549 N N . PRO B 1 71 ? 32.763 48.268 61.472 1.00 18.79 108 PRO B N 1
ATOM 1550 C CA . PRO B 1 71 ? 31.342 48.236 61.816 1.00 17.69 108 PRO B CA 1
ATOM 1551 C C . PRO B 1 71 ? 30.876 46.795 62.032 1.00 16.62 108 PRO B C 1
ATOM 1552 O O . PRO B 1 71 ? 31.557 45.848 61.616 1.00 15.57 108 PRO B O 1
ATOM 1556 N N . PHE B 1 72 ? 29.715 46.643 62.658 1.00 16.32 109 PHE B N 1
ATOM 1557 C CA . PHE B 1 72 ? 29.220 45.312 63.008 1.00 16.01 109 PHE B CA 1
ATOM 1558 C C . PHE B 1 72 ? 28.462 44.798 61.787 1.00 15.88 109 PHE B C 1
ATOM 1559 O O . PHE B 1 72 ? 27.371 45.288 61.472 1.00 17.47 109 PHE B O 1
ATOM 1567 N N . VAL B 1 73 ? 29.069 43.862 61.059 1.00 14.61 110 VAL B N 1
ATOM 1568 C CA . VAL B 1 73 ? 28.440 43.324 59.848 1.00 13.79 110 VAL B CA 1
ATOM 1569 C C . VAL B 1 73 ? 28.541 41.800 59.904 1.00 13.82 110 VAL B C 1
ATOM 1570 O O . VAL B 1 73 ? 29.563 41.250 60.325 1.00 13.77 110 VAL B O 1
ATOM 1574 N N . VAL B 1 74 ? 27.470 41.135 59.490 1.00 13.67 111 VAL B N 1
ATOM 1575 C CA . VAL B 1 74 ? 27.484 39.675 59.335 1.00 14.48 111 VAL B CA 1
ATOM 1576 C C . VAL B 1 74 ? 27.039 39.381 57.921 1.00 14.59 111 VAL B C 1
ATOM 1577 O O . VAL B 1 74 ? 26.059 39.961 57.456 1.00 15.44 111 VAL B O 1
ATOM 1581 N N . GLN B 1 75 ? 27.767 38.503 57.240 1.00 14.80 112 GLN B N 1
ATOM 1582 C CA . GLN B 1 75 ? 27.373 38.069 55.907 1.00 14.81 112 GLN B CA 1
ATOM 1583 C C . GLN B 1 75 ? 27.156 36.559 55.920 1.00 15.11 112 GLN B C 1
ATOM 1584 O O . GLN B 1 75 ? 27.932 35.822 56.537 1.00 15.76 112 GLN B O 1
ATOM 1590 N N . ILE B 1 76 ? 26.099 36.115 55.250 1.00 14.60 113 ILE B N 1
ATOM 1591 C CA . ILE B 1 76 ? 25.925 34.695 54.956 1.00 14.08 113 ILE B CA 1
ATOM 1592 C C . ILE B 1 76 ? 26.306 34.522 53.507 1.00 14.39 113 ILE B C 1
ATOM 1593 O O . ILE B 1 76 ? 25.771 35.222 52.631 1.00 14.31 113 ILE B O 1
ATOM 1598 N N . TYR B 1 77 ? 27.251 33.623 53.264 1.00 15.25 114 TYR B N 1
ATOM 1599 C CA . TYR B 1 77 ? 27.660 33.260 51.906 1.00 15.87 114 TYR B CA 1
ATOM 1600 C C . TYR B 1 77 ? 27.020 31.961 51.428 1.00 15.96 114 TYR B C 1
ATOM 1601 O O . TYR B 1 77 ? 26.814 31.029 52.210 1.00 15.90 114 TYR B O 1
ATOM 1610 N N . LYS B 1 78 ? 26.746 31.912 50.127 1.00 16.18 115 LYS B N 1
ATOM 1611 C CA . LYS B 1 78 ? 26.360 30.682 49.468 1.00 16.68 115 LYS B CA 1
ATOM 1612 C C . LYS B 1 78 ? 27.376 30.500 48.345 1.00 17.07 115 LYS B C 1
ATOM 1613 O O . LYS B 1 78 ? 27.461 31.335 47.419 1.00 16.02 115 LYS B O 1
ATOM 1619 N N A LYS B 1 79 ? 28.153 29.421 48.421 0.50 17.66 116 LYS B N 1
ATOM 1620 N N B LYS B 1 79 ? 28.136 29.412 48.436 0.50 17.66 116 LYS B N 1
ATOM 1621 C CA A LYS B 1 79 ? 29.281 29.206 47.508 0.50 18.37 116 LYS B CA 1
ATOM 1622 C CA B LYS B 1 79 ? 29.334 29.232 47.623 0.50 18.41 116 LYS B CA 1
ATOM 1623 C C A LYS B 1 79 ? 30.272 30.373 47.617 0.50 18.94 116 LYS B C 1
ATOM 1624 C C B LYS B 1 79 ? 30.146 30.531 47.671 0.50 18.95 116 LYS B C 1
ATOM 1625 O O A LYS B 1 79 ? 30.807 30.623 48.696 0.50 19.78 116 LYS B O 1
ATOM 1626 O O B LYS B 1 79 ? 30.412 31.045 48.764 0.50 19.57 116 LYS B O 1
ATOM 1637 N N . ASN B 1 80 ? 30.504 31.097 46.524 1.00 19.05 117 ASN B N 1
ATOM 1638 C CA . ASN B 1 80 ? 31.399 32.266 46.548 1.00 19.58 117 ASN B CA 1
ATOM 1639 C C . ASN B 1 80 ? 30.697 33.622 46.551 1.00 19.32 117 ASN B C 1
ATOM 1640 O O . ASN B 1 80 ? 31.351 34.659 46.402 1.00 19.81 117 ASN B O 1
ATOM 1645 N N . ASP B 1 81 ? 29.375 33.629 46.712 1.00 18.16 118 ASP B N 1
ATOM 1646 C CA . ASP B 1 81 ? 28.633 34.884 46.657 1.00 18.12 118 ASP B CA 1
ATOM 1647 C C . ASP B 1 81 ? 27.834 35.171 47.916 1.00 17.51 118 ASP B C 1
ATOM 1648 O O . ASP B 1 81 ? 27.425 34.255 48.610 1.00 16.52 118 ASP B O 1
ATOM 1653 N N . VAL B 1 82 ? 27.639 36.452 48.210 1.00 16.42 119 VAL B N 1
ATOM 1654 C CA . VAL B 1 82 ? 26.932 36.839 49.425 1.00 16.2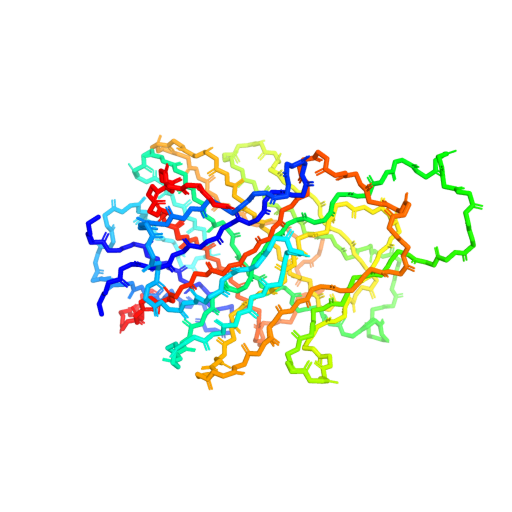9 119 VAL B CA 1
ATOM 1655 C C . VAL B 1 82 ? 25.441 36.585 49.238 1.00 15.87 119 VAL B C 1
ATOM 1656 O O . VAL B 1 82 ? 24.824 37.045 48.243 1.00 16.19 119 VAL B O 1
ATOM 1660 N N A LEU B 1 83 ? 24.881 35.829 50.181 0.50 15.37 120 LEU B N 1
ATOM 1661 N N B LEU B 1 83 ? 24.875 35.810 50.164 0.50 14.77 120 LEU B N 1
ATOM 1662 C CA A LEU B 1 83 ? 23.466 35.517 50.201 0.50 15.63 120 LEU B CA 1
ATOM 1663 C CA B LEU B 1 83 ? 23.447 35.530 50.186 0.50 14.42 120 LEU B CA 1
ATOM 1664 C C A LEU B 1 83 ? 22.673 36.585 50.946 0.50 15.45 120 LEU B C 1
ATOM 1665 C C B LEU B 1 83 ? 22.675 36.612 50.934 0.50 14.83 120 LEU B C 1
ATOM 1666 O O A LEU B 1 83 ? 21.560 36.943 50.528 0.50 15.28 120 LEU B O 1
ATOM 1667 O O B LEU B 1 83 ? 21.578 37.008 50.505 0.50 14.68 120 LEU B O 1
ATOM 1676 N N . GLN B 1 84 ? 23.230 37.083 52.034 1.00 20.00 121 GLN B N 1
ATOM 1677 C CA . GLN B 1 84 ? 22.603 38.066 52.909 1.00 20.00 121 GLN B CA 1
ATOM 1678 C C . GLN B 1 84 ? 23.648 38.889 53.654 1.00 20.00 121 GLN B C 1
ATOM 1679 O O . GLN B 1 84 ? 24.658 38.322 54.105 1.00 14.18 121 GLN B O 1
ATOM 1685 N N . THR B 1 85 ? 23.464 40.193 53.701 1.00 14.01 122 THR B N 1
ATOM 1686 C CA . THR B 1 85 ? 24.330 41.100 54.438 1.00 14.52 122 THR B CA 1
ATOM 1687 C C . THR B 1 85 ? 23.485 41.783 55.486 1.00 15.00 122 THR B C 1
ATOM 1688 O O . THR B 1 85 ? 22.414 42.332 55.156 1.00 15.66 122 THR B O 1
ATOM 1692 N N . LEU B 1 86 ? 23.981 41.765 56.728 1.00 15.19 123 LEU B N 1
ATOM 1693 C CA . LEU B 1 86 ? 23.272 42.263 57.904 1.00 15.46 123 LEU B CA 1
ATOM 1694 C C . LEU B 1 86 ? 24.151 43.205 58.713 1.00 15.63 123 LEU B C 1
ATOM 1695 O O . LEU B 1 86 ? 25.331 42.949 58.890 1.00 14.74 123 LEU B O 1
ATOM 1700 N N . MET B 1 87 ? 23.588 44.308 59.176 1.00 15.76 124 MET B N 1
ATOM 1701 C CA . MET B 1 87 ? 24.375 45.263 59.948 1.00 16.84 124 MET B CA 1
ATOM 1702 C C . MET B 1 87 ? 23.471 46.044 60.869 1.00 17.07 124 MET B C 1
ATOM 1703 O O . MET B 1 87 ? 22.312 46.297 60.540 1.00 17.37 124 MET B O 1
ATOM 1708 N N . ASN B 1 88 ? 24.008 46.393 62.029 1.00 17.69 125 ASN B N 1
ATOM 1709 C CA . ASN B 1 88 ? 23.350 47.281 62.980 1.00 17.86 125 ASN B CA 1
ATOM 1710 C C . ASN B 1 88 ? 24.376 47.865 63.953 1.00 18.30 125 ASN B C 1
ATOM 1711 O O . ASN B 1 88 ? 25.583 47.599 63.823 1.00 17.20 125 ASN B O 1
ATOM 1716 N N . ASP B 1 89 ? 23.908 48.653 64.925 1.00 19.11 126 ASP B N 1
ATOM 1717 C CA . ASP B 1 89 ? 24.797 49.283 65.886 1.00 19.67 126 ASP B CA 1
ATOM 1718 C C . ASP B 1 89 ? 25.073 48.362 67.076 1.00 18.81 126 ASP B C 1
ATOM 1719 O O . ASP B 1 89 ? 24.697 48.661 68.223 1.00 18.86 126 ASP B O 1
ATOM 1724 N N . PHE B 1 90 ? 25.721 47.229 66.790 1.00 18.20 127 PHE B N 1
ATOM 1725 C CA . PHE B 1 90 ? 26.119 46.253 67.813 1.00 17.53 127 PHE B CA 1
ATOM 1726 C C . PHE B 1 90 ? 24.963 45.847 68.727 1.00 17.42 127 PHE B C 1
ATOM 1727 O O . PHE B 1 90 ? 25.040 45.968 69.951 1.00 16.21 127 PHE B O 1
ATOM 1735 N N . GLN B 1 91 ? 23.899 45.345 68.097 1.00 17.23 128 GLN B N 1
ATOM 1736 C CA . GLN B 1 91 ? 22.713 44.842 68.780 1.00 18.26 128 GLN B CA 1
ATOM 1737 C C . GLN B 1 91 ? 22.436 43.416 68.328 1.00 17.30 128 GLN B C 1
ATOM 1738 O O . GLN B 1 91 ? 22.939 42.964 67.277 1.00 16.60 128 GLN B O 1
ATOM 1744 N N . ILE B 1 92 ? 21.593 42.724 69.096 1.00 17.37 129 ILE B N 1
ATOM 1745 C CA . ILE B 1 92 ? 21.165 41.354 68.752 1.00 18.11 129 ILE B CA 1
ATOM 1746 C C . ILE B 1 92 ? 20.785 41.238 67.283 1.00 16.41 129 ILE B C 1
ATOM 1747 O O . ILE B 1 92 ? 20.033 42.061 66.751 1.00 16.84 129 ILE B O 1
ATOM 1752 N N A LEU B 1 93 ? 21.262 40.174 66.642 0.50 16.33 130 LEU B N 1
ATOM 1753 N N B LEU B 1 93 ? 21.333 40.224 66.612 0.50 16.18 130 LEU B N 1
ATOM 1754 C CA A LEU B 1 93 ? 21.163 40.059 65.196 0.50 16.00 130 LEU B CA 1
ATOM 1755 C CA B LEU B 1 93 ? 21.123 40.062 65.174 0.50 15.67 130 LEU B CA 1
ATOM 1756 C C A LEU B 1 93 ? 20.695 38.661 64.774 0.50 14.99 130 LEU B C 1
ATOM 1757 C C B LEU B 1 93 ? 20.684 38.654 64.810 0.50 14.85 130 LEU B C 1
ATOM 1758 O O A LEU B 1 93 ? 21.527 37.801 64.475 0.50 14.43 130 LEU B O 1
ATOM 1759 O O B LEU B 1 93 ? 21.526 37.781 64.586 0.50 14.40 130 LEU B O 1
ATOM 1768 N N . PRO B 1 94 ? 19.356 38.425 64.752 1.00 14.37 131 PRO B N 1
ATOM 1769 C CA . PRO B 1 94 ? 18.804 37.210 64.122 1.00 13.87 131 PRO B CA 1
ATOM 1770 C C . PRO B 1 94 ? 19.214 37.254 62.651 1.00 13.02 131 PRO B C 1
ATOM 1771 O O . PRO B 1 94 ? 19.335 38.345 62.077 1.00 13.16 131 PRO B O 1
ATOM 1775 N N . ILE B 1 95 ? 19.489 36.093 62.076 1.00 12.17 132 ILE B N 1
ATOM 1776 C CA . ILE B 1 95 ? 19.947 35.993 60.700 1.00 12.61 132 ILE B CA 1
ATOM 1777 C C . ILE B 1 95 ? 19.072 35.064 59.895 1.00 12.39 132 ILE B C 1
ATOM 1778 O O . ILE B 1 95 ? 18.315 34.295 60.471 1.00 12.89 132 ILE B O 1
ATOM 1783 N N . GLY B 1 96 ? 19.183 35.152 58.569 1.00 12.45 133 GLY B N 1
ATOM 1784 C CA . GLY B 1 96 ? 18.624 34.118 57.673 1.00 12.04 133 GLY B CA 1
ATOM 1785 C C . GLY B 1 96 ? 17.241 34.388 57.134 1.00 11.09 133 GLY B C 1
ATOM 1786 O O . GLY B 1 96 ? 16.829 35.551 56.905 1.00 12.09 133 GLY B O 1
ATOM 1787 N N . GLY B 1 97 ? 16.542 33.291 56.878 1.00 11.55 134 GLY B N 1
ATOM 1788 C CA . GLY B 1 97 ? 15.234 33.337 56.228 1.00 11.63 134 GLY B CA 1
ATOM 1789 C C . GLY B 1 97 ? 15.094 32.077 55.397 1.00 11.21 134 GLY B C 1
ATOM 1790 O O . GLY B 1 97 ? 15.930 31.173 55.507 1.00 12.56 134 GLY B O 1
ATOM 1791 N N . VAL B 1 98 ? 14.018 32.025 54.607 1.00 11.06 135 VAL B N 1
ATOM 1792 C CA . VAL B 1 98 ? 13.708 30.869 53.787 1.00 10.65 135 VAL B CA 1
ATOM 1793 C C . VAL B 1 98 ? 14.421 31.028 52.436 1.00 11.03 135 VAL B C 1
ATOM 1794 O O . VAL B 1 98 ? 14.246 32.039 51.730 1.00 10.89 135 VAL B O 1
ATOM 1798 N N . TYR B 1 99 ? 15.206 30.019 52.089 1.00 11.46 136 TYR B N 1
ATOM 1799 C CA . TYR B 1 99 ? 15.919 29.991 50.805 1.00 12.81 136 TYR B CA 1
ATOM 1800 C C . TYR B 1 99 ? 15.806 28.646 50.103 1.00 13.11 136 TYR B C 1
ATOM 1801 O O . TYR B 1 99 ? 15.749 27.585 50.737 1.00 13.32 136 TYR B O 1
ATOM 1810 N N . GLU B 1 100 ? 15.780 28.707 48.775 1.00 13.74 137 GLU B N 1
ATOM 1811 C CA . GLU B 1 100 ? 15.915 27.505 47.953 1.00 14.40 137 GLU B CA 1
ATOM 1812 C C . GLU B 1 100 ? 17.404 27.221 47.794 1.00 13.90 137 GLU B C 1
ATOM 1813 O O . GLU B 1 100 ? 18.151 28.049 47.262 1.00 14.19 137 GLU B O 1
ATOM 1819 N N . LEU B 1 101 ? 17.845 26.062 48.269 1.00 13.74 138 LEU B N 1
ATOM 1820 C CA . LEU B 1 101 ? 19.245 25.673 48.149 1.00 13.08 138 LEU B CA 1
ATOM 1821 C C . LEU B 1 101 ? 19.369 24.385 47.334 1.00 14.07 138 LEU B C 1
ATOM 1822 O O . LEU B 1 101 ? 18.395 23.640 47.142 1.00 13.63 138 LEU B O 1
ATOM 1827 N N . HIS B 1 102 ? 20.579 24.119 46.868 1.00 14.27 139 HIS B N 1
ATOM 1828 C CA . HIS B 1 102 ? 20.802 22.948 46.035 1.00 14.76 139 HIS B CA 1
ATOM 1829 C C . HIS B 1 102 ? 21.960 22.129 46.557 1.00 14.07 139 HIS B C 1
ATOM 1830 O O . HIS B 1 102 ? 22.870 22.658 47.201 1.00 13.61 139 HIS B O 1
ATOM 1837 N N . ALA B 1 103 ? 21.897 20.834 46.287 1.00 13.51 140 ALA B N 1
ATOM 1838 C CA . ALA B 1 103 ? 22.983 19.914 46.596 1.00 12.81 140 ALA B CA 1
ATOM 1839 C C . ALA B 1 103 ? 24.283 20.536 46.110 1.00 13.05 140 ALA B C 1
ATOM 1840 O O . ALA B 1 103 ? 24.380 20.974 44.954 1.00 13.52 140 ALA B O 1
ATOM 1842 N N . GLY B 1 104 ? 25.267 20.605 46.999 1.00 13.29 141 GLY B N 1
ATOM 1843 C CA . GLY B 1 104 ? 26.572 21.151 46.647 1.00 13.60 141 GLY B CA 1
ATOM 1844 C C . GLY B 1 104 ? 26.803 22.569 47.138 1.00 13.81 141 GLY B C 1
ATOM 1845 O O . GLY B 1 104 ? 27.914 23.072 47.063 1.00 13.89 141 GLY B O 1
ATOM 1846 N N . ASP B 1 105 ? 25.753 23.224 47.623 1.00 14.46 142 ASP B N 1
ATOM 1847 C CA . ASP B 1 105 ? 25.859 24.616 48.065 1.00 14.85 142 ASP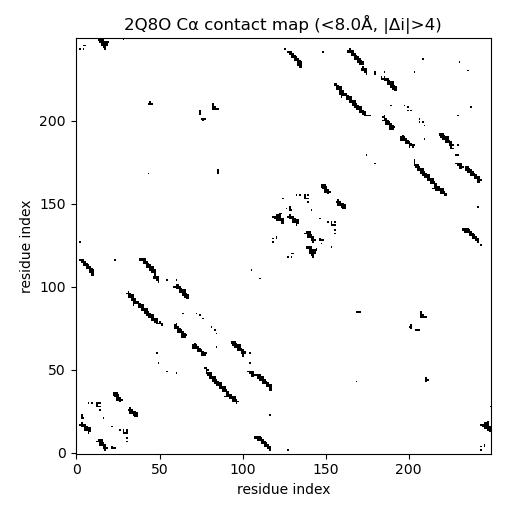 B CA 1
ATOM 1848 C C . ASP B 1 105 ? 26.567 24.677 49.411 1.00 15.00 142 ASP B C 1
ATOM 1849 O O . ASP B 1 105 ? 26.046 24.170 50.421 1.00 15.64 142 ASP B O 1
ATOM 1854 N N A ASN B 1 106 ? 27.747 25.276 49.430 0.50 14.91 143 ASN B N 1
ATOM 1855 N N B ASN B 1 106 ? 27.749 25.293 49.447 0.50 15.20 143 ASN B N 1
ATOM 1856 C CA A ASN B 1 106 ? 28.387 25.585 50.697 0.50 14.75 143 ASN B CA 1
ATOM 1857 C CA B ASN B 1 106 ? 28.417 25.569 50.732 0.50 15.26 143 ASN B CA 1
ATOM 1858 C C A ASN B 1 106 ? 27.720 26.832 51.301 0.50 15.05 143 ASN B C 1
ATOM 1859 C C B ASN B 1 106 ? 27.965 26.895 51.365 0.50 15.57 143 ASN B C 1
ATOM 1860 O O A ASN B 1 106 ? 27.357 27.769 50.588 0.50 14.67 143 ASN B O 1
ATOM 1861 O O B ASN B 1 106 ? 28.033 27.961 50.744 0.50 15.55 143 ASN B O 1
ATOM 1870 N N . ILE B 1 107 ? 27.518 26.813 52.614 1.00 14.79 144 ILE B N 1
ATOM 1871 C CA . ILE B 1 107 ? 26.956 27.966 53.327 1.00 15.37 144 ILE B CA 1
ATOM 1872 C C . ILE B 1 107 ? 27.866 28.259 54.521 1.00 16.23 144 ILE B C 1
ATOM 1873 O O . ILE B 1 107 ? 28.279 27.336 55.242 1.00 16.32 144 ILE B O 1
ATOM 1878 N N . TYR B 1 108 ? 28.167 29.532 54.746 1.00 16.35 145 TYR B N 1
ATOM 1879 C CA . TYR B 1 108 ? 29.003 29.909 55.893 1.00 17.00 145 TYR B CA 1
ATOM 1880 C C . TYR B 1 108 ? 28.799 31.368 56.249 1.00 16.97 145 TYR B C 1
ATOM 1881 O O . TYR B 1 108 ? 28.270 32.151 55.448 1.00 16.47 145 TYR B O 1
ATOM 1890 N N . LEU B 1 109 ? 29.197 31.723 57.466 1.00 16.32 146 LEU B N 1
ATOM 1891 C CA . LEU B 1 109 ? 29.139 33.119 57.898 1.00 16.73 146 LEU B CA 1
ATOM 1892 C C . LEU B 1 109 ? 30.494 33.778 57.828 1.00 16.70 146 LEU B C 1
ATOM 1893 O O . LEU B 1 109 ? 31.536 33.118 58.040 1.00 16.42 146 LEU B O 1
ATOM 1898 N N . LYS B 1 110 ? 30.489 35.077 57.530 1.00 15.32 147 LYS B N 1
ATOM 1899 C CA . LYS B 1 110 ? 31.701 35.890 57.606 1.00 16.12 147 LYS B CA 1
ATOM 1900 C C . LYS B 1 110 ? 31.359 37.105 58.466 1.00 16.50 147 LYS B C 1
ATOM 1901 O O . LYS B 1 110 ? 30.322 37.750 58.263 1.00 16.38 147 LYS B O 1
ATOM 1903 N N . PHE B 1 111 ? 32.193 37.358 59.469 1.00 16.85 148 PHE B N 1
ATOM 1904 C CA . PHE B 1 111 ? 32.024 38.513 60.357 1.00 17.16 148 PHE B CA 1
ATOM 1905 C C . PHE B 1 111 ? 33.058 39.563 59.991 1.00 17.15 148 PHE B C 1
ATOM 1906 O O . PHE B 1 111 ? 34.143 39.218 59.541 1.00 16.47 148 PHE B O 1
ATOM 1914 N N . ASN B 1 112 ? 32.743 40.839 60.204 1.00 17.62 149 ASN B N 1
ATOM 1915 C CA . ASN B 1 112 ? 33.734 41.884 59.987 1.00 18.71 149 ASN B CA 1
ATOM 1916 C C . ASN B 1 112 ? 34.901 41.734 60.933 1.00 19.01 149 ASN B C 1
ATOM 1917 O O . ASN B 1 112 ? 36.050 41.938 60.548 1.00 19.66 149 ASN B O 1
ATOM 1922 N N . SER B 1 113 ? 34.596 41.387 62.177 1.00 19.36 150 SER B N 1
ATOM 1923 C CA . SER B 1 113 ? 35.606 41.201 63.201 1.00 20.25 150 SER B CA 1
ATOM 1924 C C . SER B 1 113 ? 35.121 40.127 64.163 1.00 20.34 150 SER B C 1
ATOM 1925 O O . SER B 1 113 ? 34.038 40.252 64.731 1.00 19.85 150 SER B O 1
ATOM 1928 N N . LYS B 1 114 ? 35.907 39.068 64.346 1.00 21.14 151 LYS B N 1
ATOM 1929 C CA . LYS B 1 114 ? 35.548 38.052 65.339 1.00 22.04 151 LYS B CA 1
ATOM 1930 C C . LYS B 1 114 ? 35.474 38.642 66.759 1.00 22.07 151 LYS B C 1
ATOM 1931 O O . LYS B 1 114 ? 34.690 38.170 67.591 1.00 21.69 151 LYS B O 1
ATOM 1937 N N . ASP B 1 115 ? 36.280 39.671 67.017 1.00 22.00 152 ASP B N 1
ATOM 1938 C CA . ASP B 1 115 ? 36.292 40.364 68.317 1.00 22.20 152 ASP B CA 1
ATOM 1939 C C . ASP B 1 115 ? 34.933 41.024 68.647 1.00 21.19 152 ASP B C 1
ATOM 1940 O O . ASP B 1 115 ? 34.666 41.380 69.807 1.00 21.48 152 ASP B O 1
ATOM 1945 N N . HIS B 1 116 ? 34.076 41.182 67.634 1.00 18.62 153 HIS B N 1
ATOM 1946 C CA . HIS B 1 116 ? 32.741 41.782 67.849 1.00 18.16 153 HIS B CA 1
ATOM 1947 C C . HIS B 1 116 ? 31.750 40.821 68.488 1.00 17.24 153 HIS B C 1
ATOM 1948 O O . HIS B 1 116 ? 30.726 41.245 69.019 1.00 17.53 153 HIS B O 1
ATOM 1955 N N A ILE B 1 117 ? 32.065 39.530 68.451 0.50 17.43 154 ILE B N 1
ATOM 1956 N N B ILE B 1 117 ? 32.090 39.538 68.457 0.50 17.19 154 ILE B N 1
ATOM 1957 C CA A ILE B 1 117 ? 31.071 38.481 68.694 0.50 17.73 154 ILE B CA 1
ATOM 1958 C CA B ILE B 1 117 ? 31.140 38.458 68.698 0.50 17.33 154 ILE B CA 1
ATOM 1959 C C A ILE B 1 117 ? 31.196 37.829 70.060 0.50 17.71 154 ILE B C 1
ATOM 1960 C C B ILE B 1 117 ? 31.234 37.944 70.130 0.50 17.46 154 ILE B C 1
ATOM 1961 O O A ILE B 1 117 ? 32.262 37.336 70.437 0.50 17.76 154 ILE B O 1
ATOM 1962 O O B ILE B 1 117 ? 32.327 37.699 70.635 0.50 17.43 154 ILE B O 1
ATOM 1971 N N . GLN B 1 118 ? 30.081 37.825 70.780 1.00 17.83 155 GLN B N 1
ATOM 1972 C CA . GLN B 1 118 ? 29.970 37.104 72.035 1.00 18.60 155 GLN B CA 1
ATOM 1973 C C . GLN B 1 118 ? 29.709 35.630 71.661 1.00 18.92 155 GLN B C 1
ATOM 1974 O O . GLN B 1 118 ? 28.615 35.281 71.206 1.00 18.49 155 GLN B O 1
ATOM 1980 N N . LYS B 1 119 ? 30.703 34.773 71.866 1.00 19.07 156 LYS B N 1
ATOM 1981 C CA . LYS B 1 119 ? 30.569 33.365 71.447 1.00 20.60 156 LYS B CA 1
ATOM 1982 C C . LYS B 1 119 ? 29.464 32.651 72.197 1.00 20.70 156 LYS B C 1
ATOM 1983 O O . LYS B 1 119 ? 28.723 31.870 71.596 1.00 19.53 156 LYS B O 1
ATOM 1989 N N . ASN B 1 120 ? 29.367 32.891 73.509 1.00 21.35 157 ASN B N 1
ATOM 1990 C CA . ASN B 1 120 ? 28.285 32.309 74.304 1.00 23.39 157 ASN B CA 1
ATOM 1991 C C . ASN B 1 120 ? 26.955 32.798 73.729 1.00 23.37 157 ASN B C 1
ATOM 1992 O O . ASN B 1 120 ? 26.765 34.003 73.532 1.00 25.48 157 ASN B O 1
ATOM 1997 N N . ASN B 1 121 ? 26.052 31.870 73.460 1.00 23.66 158 ASN B N 1
ATOM 1998 C CA . ASN B 1 121 ? 24.735 32.213 72.886 1.00 22.03 158 ASN B CA 1
ATOM 1999 C C . ASN B 1 121 ? 24.704 32.755 71.433 1.00 19.36 158 ASN B C 1
ATOM 2000 O O . ASN B 1 121 ? 23.655 33.209 71.005 1.00 18.15 158 ASN B O 1
ATOM 2005 N N . THR B 1 122 ? 25.830 32.754 70.710 1.00 15.84 159 THR B N 1
ATOM 2006 C CA . THR B 1 122 ? 25.817 32.911 69.266 1.00 14.45 159 THR B CA 1
ATOM 2007 C C . THR B 1 122 ? 25.699 31.526 68.632 1.00 13.80 159 THR B C 1
ATOM 2008 O O . THR B 1 122 ? 26.405 30.584 69.019 1.00 13.70 159 THR B O 1
ATOM 2012 N N . TYR B 1 123 ? 24.754 31.391 67.712 1.00 12.39 160 TYR B N 1
ATOM 2013 C CA . TYR B 1 123 ? 24.528 30.110 67.062 1.00 12.47 160 TYR B CA 1
ATOM 2014 C C . TYR B 1 123 ? 23.936 30.320 65.671 1.00 13.05 160 TYR B C 1
ATOM 2015 O O . TYR B 1 123 ? 23.405 31.384 65.365 1.00 12.08 160 TYR B O 1
ATOM 2024 N N . TRP B 1 124 ? 24.009 29.296 64.840 1.00 13.51 161 TRP B N 1
ATOM 2025 C CA . TRP B 1 124 ? 23.358 29.339 63.542 1.00 13.94 161 TRP B CA 1
ATOM 2026 C C . TRP B 1 124 ? 23.206 27.948 63.003 1.00 12.93 161 TRP B C 1
ATOM 2027 O O . TRP B 1 124 ? 23.834 27.005 63.478 1.00 12.98 161 TRP B O 1
ATOM 2038 N N . GLY B 1 125 ? 22.374 27.826 61.981 1.00 12.78 162 GLY B N 1
ATOM 2039 C CA . GLY B 1 125 ? 22.223 26.539 61.340 1.00 11.95 162 GLY B CA 1
ATOM 2040 C C . GLY B 1 125 ? 21.194 26.546 60.246 1.00 11.50 162 GLY B C 1
ATOM 2041 O O . GLY B 1 125 ? 20.851 27.594 59.723 1.00 11.19 162 GLY B O 1
ATOM 2042 N N A ILE B 1 126 ? 20.727 25.355 59.880 0.50 11.77 163 ILE B N 1
ATOM 2043 N N B ILE B 1 126 ? 20.726 25.343 59.908 0.50 11.68 163 ILE B N 1
ATOM 2044 C CA A ILE B 1 126 ? 19.654 25.207 58.901 0.50 11.47 163 ILE B CA 1
ATOM 2045 C CA B ILE B 1 126 ? 19.718 25.132 58.871 0.50 11.22 163 ILE B CA 1
ATOM 2046 C C A ILE B 1 126 ? 18.682 24.108 59.294 0.50 11.20 163 ILE B C 1
ATOM 2047 C C B ILE B 1 126 ? 18.681 24.099 59.305 0.50 11.11 163 ILE B C 1
ATOM 2048 O O A ILE B 1 126 ? 18.987 23.224 60.117 0.50 10.40 163 ILE B O 1
ATOM 2049 O O B ILE B 1 126 ? 18.940 23.251 60.182 0.50 10.25 163 ILE B O 1
ATOM 2058 N N . ILE B 1 127 ? 17.502 24.178 58.695 1.00 10.91 164 ILE B N 1
ATOM 2059 C CA . ILE B 1 127 ? 16.523 23.098 58.793 1.00 12.55 164 ILE B CA 1
ATOM 2060 C C . ILE B 1 127 ? 15.887 22.910 57.428 1.00 12.47 164 ILE B C 1
ATOM 2061 O O . ILE B 1 127 ? 15.503 23.879 56.767 1.00 11.97 164 ILE B O 1
ATOM 2066 N N . LEU B 1 128 ? 15.828 21.651 56.998 1.00 12.28 165 LEU B N 1
ATOM 2067 C CA . LEU B 1 128 ? 15.128 21.326 55.765 1.00 13.06 165 LEU B CA 1
ATOM 2068 C C . LEU B 1 128 ? 13.625 21.468 56.028 1.00 13.88 165 LEU B C 1
ATOM 2069 O O . LEU B 1 128 ? 13.065 20.836 56.933 1.00 13.93 165 LEU B O 1
ATOM 2074 N N A MET B 1 129 ? 12.957 22.327 55.264 0.50 15.02 166 MET B N 1
ATOM 2075 N N B MET B 1 129 ? 12.971 22.299 55.230 0.50 13.75 166 MET B N 1
ATOM 2076 C CA A MET B 1 129 ? 11.545 22.605 55.543 0.50 17.26 166 MET B CA 1
ATOM 2077 C CA B MET B 1 129 ? 11.555 22.531 55.441 0.50 14.39 166 MET B CA 1
ATOM 2078 C C A MET B 1 129 ? 10.584 21.693 54.779 0.50 18.10 166 MET B C 1
ATOM 2079 C C B MET B 1 129 ? 10.689 21.433 54.843 0.50 16.80 166 MET B C 1
ATOM 2080 O O A MET B 1 129 ? 10.749 21.524 53.560 0.50 17.70 166 MET B O 1
ATOM 2081 O O B MET B 1 129 ? 11.073 20.795 53.871 0.50 15.97 166 MET B O 1
ATOM 2090 N N . PRO B 1 130 ? 9.547 21.159 55.484 1.00 18.58 167 PRO B N 1
ATOM 2091 C CA . PRO B 1 130 ? 8.505 20.340 54.912 1.00 19.85 167 PRO B CA 1
ATOM 2092 C C . PRO B 1 130 ? 7.704 21.229 53.969 1.00 20.03 167 PRO B C 1
ATOM 2093 O O . PRO B 1 130 ? 7.787 22.466 54.059 1.00 18.44 167 PRO B O 1
ATOM 2097 N N . ASP B 1 131 ? 6.953 20.630 53.064 1.00 19.72 168 ASP B N 1
ATOM 2098 C CA . ASP B 1 131 ? 6.084 21.438 52.231 1.00 19.44 168 ASP B CA 1
ATOM 2099 C C . ASP B 1 131 ? 5.006 21.989 53.133 1.00 16.88 168 ASP B C 1
ATOM 2100 O O . ASP B 1 131 ? 4.695 21.399 54.183 1.00 17.25 168 ASP B O 1
ATOM 2105 N N A LEU B 1 132 ? 4.464 23.134 52.742 0.50 16.49 169 LEU B N 1
ATOM 2106 N N B LEU B 1 132 ? 4.451 23.120 52.727 0.50 15.87 169 LEU B N 1
ATOM 2107 C CA A LEU B 1 132 ? 3.385 23.781 53.470 0.50 15.66 169 LEU B CA 1
ATOM 2108 C CA B LEU B 1 132 ? 3.388 23.771 53.468 0.50 14.45 169 LEU B CA 1
ATOM 2109 C C A LEU B 1 132 ? 2.177 23.878 52.538 0.50 15.59 169 LEU B C 1
ATOM 2110 C C B LEU B 1 132 ? 2.172 23.878 52.549 0.50 14.98 169 LEU B C 1
ATOM 2111 O O A LEU B 1 132 ? 1.850 24.963 52.073 0.50 15.66 169 LEU B O 1
ATOM 2112 O O B LEU B 1 132 ? 1.832 24.970 52.110 0.50 15.05 169 LEU B O 1
ATOM 2121 N N . PRO B 1 133 ? 1.517 22.738 52.258 1.00 15.42 170 PRO B N 1
ATOM 2122 C CA . PRO B 1 133 ? 0.447 22.697 51.228 1.00 15.91 170 PRO B CA 1
ATOM 2123 C C . PRO B 1 133 ? -0.875 23.367 51.634 1.00 16.41 170 PRO B C 1
ATOM 2124 O O . PRO B 1 133 ? -1.726 23.678 50.774 1.00 17.49 170 PRO B O 1
ATOM 2128 N N . PHE B 1 134 ? -1.082 23.568 52.927 1.00 16.34 171 PHE B N 1
ATOM 2129 C CA . PHE B 1 134 ? -2.403 23.962 53.392 1.00 17.04 171 PHE B CA 1
ATOM 2130 C C . PHE B 1 134 ? -2.487 25.434 53.721 1.00 19.17 171 PHE B C 1
ATOM 2131 O O . PHE B 1 134 ? -1.711 25.938 54.514 1.00 18.10 171 PHE B O 1
ATOM 2139 N N . ILE B 1 135 ? -3.448 26.098 53.079 1.00 22.23 172 ILE B N 1
ATOM 2140 C CA . ILE B 1 135 ? -3.608 27.548 53.200 1.00 24.99 172 ILE B CA 1
ATOM 2141 C C . ILE B 1 135 ? -4.829 27.862 54.051 1.00 26.25 172 ILE B C 1
ATOM 2142 O O . ILE B 1 135 ? -5.877 27.219 53.913 1.00 26.55 172 ILE B O 1
ATOM 2147 N N . SER B 1 136 ? -4.685 28.856 54.927 1.00 27.45 173 SER B N 1
ATOM 2148 C CA . SER B 1 136 ? -5.696 29.228 55.904 1.00 28.97 173 SER B CA 1
ATOM 2149 C C . SER B 1 136 ? -5.291 30.511 56.629 1.00 28.60 173 SER B C 1
ATOM 2150 O O . SER B 1 136 ? -4.721 31.413 56.027 1.00 28.11 173 SER B O 1
#

Solvent-accessible surface area: 12197 Å² total; per-residue (Å²): 162,72,53,1,10,0,37,2,41,34,62,55,48,98,2,49,7,21,36,94,147,6,86,0,2,64,40,56,93,90,2,94,6,87,0,72,73,60,20,41,0,1,4,5,2,23,0,19,8,34,73,94,136,142,25,177,88,146,33,69,2,20,0,45,0,32,42,96,137,79,74,39,10,51,4,73,23,94,21,70,90,11,3,6,0,3,34,37,102,0,104,61,41,4,63,6,36,21,103,54,76,18,137,109,8,20,83,132,95,110,0,23,18,1,1,0,29,18,37,122,29,86,85,103,72,161,107,62,2,0,0,36,2,33,21,61,58,39,96,3,43,7,22,19,88,182,15,68,0,4,77,29,66,87,88,2,86,8,83,0,80,81,49,21,46,0,2,4,5,2,16,0,39,16,25,80,108,156,148,40,106,53,155,31,84,4,22,1,48,1,46,61,94,131,106,68,45,20,67,11,82,26,89,33,65,55,10,4,6,0,3,34,41,101,0,106,60,27,15,52,6,46,22,33,44,77,20,171,116,2,14,81,113,91,108,0,20,18,2,2,3,35,17,41,118,26,75,80,104,71

Radius of gyration: 17.74 Å; Cα contacts (8 Å, |Δi|>4): 697; chains: 2; bounding box: 45×51×32 Å

Nearest PDB structures (foldseek):
  2q8o-assembly1_B  TM=1.008E+00  e=3.586E-24  Mus musculus
  2qdn-assembly1_A  TM=9.894E-01  e=7.308E-22  Mus musculus
  3fc0-assembly1_B  TM=1.006E+00  e=1.885E-21  Mus musculus
  7law-assembly2_B  TM=8.576E-01  e=2.306E-14  Homo sapiens
  2r30-assembly1_A  TM=9.046E-01  e=3.562E-13  Homo sapiens

Foldseek 3Di:
DQWWKWKAQLLVLDIDISDPQGQQWDADSNGKIAGAAFAKKWKKWKWQFDPCVPVPDDQFWKKFKDWAPHTPDIDGDRRHIDMDTGIDGHHGGIMIDMDTSDPNGTDRHRTMIIMIHDDDDPDDD/DDWWKWKQQLLVLDIDIPDPQGQQWDADSVGKIFGAAWAKKWKKWKWQFDPPVQDDDDDFWKKFKDWVPHTPDIDGDRRHIDMDTGIDGDHGGIMIDMDTRDPNGTDSHRTMIIMIHDDDDPDDD

GO terms:
  GO:0002309 T cell proliferation involved in immune response (P, IDA)
  GO:0042129 regulation of T cell proliferation (P, IDA)
  GO:0009986 cell surface (C, IDA)
  GO:0032813 tumor necrosis factor receptor superfamily binding (F, IDA)
  GO:0033209 tumor necrosis factor-mediated signaling pathway (P, IMP)
  GO:0042802 identical protein binding (F, IPI)
  GO:0005515 protein binding (F, IPI)
  GO:0043254 regulation of protein-containing complex assembly (P, IMP)
  GO:0045785 positive regulation of cell adhesion (P, IMP)
  GO:0010759 positive regulation of macrophage chemotaxis (P, IMP)
  GO:2000329 negative regulation of T-helper 17 cell lineage commitment (P, IMP)
  GO:2000508 regulation of dendritic cell chemotaxis (P, IMP)
  GO:0050729 positive regulation of inflammatory response (P, IMP)
  GO:0090026 positive regulation of monocyte chemotaxis (P, IMP)

B-factor: mean 17.92, std 6.9, range [8.24, 51.33]

Sequence (250 aa):
IESCMMVKFELSSSKWHMTSPKPHCVVNTTSDGKLKILQSGTYLIYGQVIPVDDKKKYIKDNAPFVVQIYKKNDVLLQTLMNDFQILLPIGGVYELHAGDNIYLLKFNSKDHIQKNNTYWGIIIILMPDLPFISIESCMVKFELLSSSKWHMTSPKPHCVNTTSDGKLKILQSGTYLLIYGQVIPVDKKYIKDNAPFVVQIYKKKNDVLLQTLMNDFQILLPIGGVYELHAGDNNIYLKFNSKDHIIQKNNTYWGIIILMMPDLLPFIS

Secondary structure (DSSP, 8-state):
----EEEEETTTTEEEESSSS-SSEEE-TTS-EEE-S-EEEEEEEEEPBPPGGG--S---EEEEEEETTEEEEEEEESS--EEEEEEEEE-TT-EEEEEES-GGGB--TT-EEEEEEPPP--EE-/----EEEEETTTTEEEESSSS-TTEEE-TTS-EEE-S-EEEEEEEEEPBPPGGG--S---EEEEEEETTEEEEEEEESS--EE--EEEEE-TT-EEEEEES-GGGB--TT-EEEEEEPPP--EE-

CATH classification: 2.60.120.40